Protein AF-A0A7C2NCI5-F1 (afdb_monomer)

Structure (mmCIF, N/CA/C/O backbone):
data_AF-A0A7C2NCI5-F1
#
_entry.id   AF-A0A7C2NCI5-F1
#
loop_
_atom_site.group_PDB
_atom_site.id
_atom_site.type_symbol
_atom_site.label_atom_id
_atom_site.label_alt_id
_atom_site.label_comp_id
_atom_site.label_asym_id
_atom_site.label_entity_id
_atom_site.label_seq_id
_atom_site.pdbx_PDB_ins_code
_atom_site.Cartn_x
_atom_site.Cartn_y
_atom_site.Cartn_z
_atom_site.occupancy
_atom_site.B_iso_or_equiv
_atom_site.auth_seq_id
_atom_site.auth_comp_id
_atom_site.auth_asym_id
_atom_site.auth_atom_id
_atom_site.pdbx_PDB_model_num
ATOM 1 N N . MET A 1 1 ? 16.104 -20.852 -14.165 1.00 53.06 1 MET A N 1
ATOM 2 C CA . MET A 1 1 ? 17.415 -21.374 -14.623 1.00 53.06 1 MET A CA 1
ATOM 3 C C . MET A 1 1 ? 17.374 -21.546 -16.132 1.00 53.06 1 MET A C 1
ATOM 5 O O . MET A 1 1 ? 16.391 -22.079 -16.627 1.00 53.06 1 MET A O 1
ATOM 9 N N . ILE A 1 2 ? 18.386 -21.070 -16.862 1.00 62.72 2 ILE A N 1
ATOM 10 C CA . ILE A 1 2 ? 18.455 -21.232 -18.325 1.00 62.72 2 ILE A CA 1
ATOM 11 C C . ILE A 1 2 ? 18.787 -22.691 -18.659 1.00 62.72 2 ILE A C 1
ATOM 13 O O . ILE A 1 2 ? 19.613 -23.307 -17.990 1.00 62.72 2 ILE A O 1
ATOM 17 N N . ASN A 1 3 ? 18.132 -23.236 -19.687 1.00 74.31 3 ASN A N 1
ATOM 18 C CA . ASN A 1 3 ? 18.293 -24.620 -20.128 1.00 74.31 3 ASN A CA 1
ATOM 19 C C . ASN A 1 3 ? 19.779 -24.943 -20.438 1.00 74.31 3 ASN A C 1
ATOM 21 O O . ASN A 1 3 ? 20.363 -24.291 -21.310 1.00 74.31 3 ASN A O 1
ATOM 25 N N . PRO A 1 4 ? 20.388 -25.964 -19.802 1.00 75.69 4 PRO A N 1
ATOM 26 C CA . PRO A 1 4 ? 21.784 -26.351 -20.035 1.00 75.69 4 PRO A CA 1
ATOM 27 C C . PRO A 1 4 ? 22.112 -26.656 -21.505 1.00 75.69 4 PRO A C 1
ATOM 29 O O . PRO A 1 4 ? 23.207 -26.346 -21.978 1.00 75.69 4 PRO A O 1
ATOM 32 N N . LYS A 1 5 ? 21.147 -27.193 -22.265 1.00 75.88 5 LYS A N 1
ATOM 33 C CA . LYS A 1 5 ? 21.301 -27.469 -23.703 1.00 75.88 5 LYS A CA 1
ATOM 34 C C . LYS A 1 5 ? 21.405 -26.185 -24.530 1.00 75.88 5 LYS A C 1
ATOM 36 O O . LYS A 1 5 ? 22.149 -26.145 -25.506 1.00 75.88 5 LYS A O 1
ATOM 41 N N . LEU A 1 6 ? 20.702 -25.123 -24.126 1.00 71.50 6 LEU A N 1
ATOM 42 C CA . LEU A 1 6 ? 20.780 -23.812 -24.775 1.00 71.50 6 LEU A CA 1
ATOM 43 C C . LEU A 1 6 ? 22.151 -23.165 -24.530 1.00 71.50 6 LEU A C 1
ATOM 45 O O . LEU A 1 6 ? 22.758 -22.641 -25.458 1.00 71.50 6 LEU A O 1
ATOM 49 N N . ILE A 1 7 ? 22.673 -23.275 -23.305 1.00 70.25 7 ILE A N 1
ATOM 50 C CA . ILE A 1 7 ? 24.003 -22.772 -22.929 1.00 70.25 7 ILE A CA 1
ATOM 51 C C . ILE A 1 7 ? 25.102 -23.470 -23.744 1.00 70.25 7 ILE A C 1
ATOM 53 O O . ILE A 1 7 ? 25.948 -22.803 -24.337 1.00 70.25 7 ILE A O 1
ATOM 57 N N . SER A 1 8 ? 25.056 -24.803 -23.833 1.00 74.56 8 SER A N 1
ATOM 58 C CA . SER A 1 8 ? 26.006 -25.596 -24.626 1.00 74.56 8 SER A CA 1
ATOM 59 C C . SER A 1 8 ? 26.007 -25.194 -26.108 1.00 74.56 8 SER A C 1
ATOM 61 O O . SER A 1 8 ? 27.074 -25.039 -26.704 1.00 74.56 8 SER A O 1
ATOM 63 N N . ARG A 1 9 ? 24.823 -24.933 -26.681 1.00 74.12 9 ARG A N 1
ATOM 64 C CA . ARG A 1 9 ? 24.651 -24.521 -28.083 1.00 74.12 9 ARG A CA 1
ATOM 65 C C . ARG A 1 9 ? 25.176 -23.108 -28.375 1.00 74.12 9 ARG A C 1
ATOM 67 O O . ARG A 1 9 ? 25.713 -22.870 -29.451 1.00 74.12 9 ARG A O 1
ATOM 74 N N . ILE A 1 10 ? 25.056 -22.178 -27.424 1.00 69.25 10 ILE A N 1
ATOM 75 C CA . ILE A 1 10 ? 25.610 -20.814 -27.542 1.00 69.25 10 ILE A CA 1
ATOM 76 C C . ILE A 1 10 ? 27.149 -20.845 -27.498 1.00 69.25 10 ILE A C 1
ATOM 78 O O . ILE A 1 10 ? 27.817 -20.132 -28.247 1.00 69.25 10 ILE A O 1
ATOM 82 N N . ILE A 1 11 ? 27.720 -21.689 -26.635 1.00 71.94 11 ILE A N 1
ATOM 83 C CA . ILE A 1 11 ? 29.172 -21.786 -26.425 1.00 71.94 11 ILE A CA 1
ATOM 84 C C . ILE A 1 11 ? 29.868 -22.522 -27.580 1.00 71.94 11 ILE A C 1
ATOM 86 O O . ILE A 1 11 ? 31.001 -22.195 -27.915 1.00 71.94 11 ILE A O 1
ATOM 90 N N . THR A 1 12 ? 29.233 -23.512 -28.208 1.00 77.44 12 THR A N 1
ATOM 91 C CA . THR A 1 12 ? 29.885 -24.352 -29.235 1.00 77.44 12 THR A CA 1
ATOM 92 C C . THR A 1 12 ? 30.262 -23.588 -30.508 1.00 77.44 12 THR A C 1
ATOM 94 O O . THR A 1 12 ? 31.308 -23.879 -31.079 1.00 77.44 12 THR A O 1
ATOM 97 N N . ASN A 1 13 ? 29.496 -22.560 -30.889 1.00 73.00 13 ASN A N 1
ATOM 98 C CA . ASN A 1 13 ? 29.679 -21.806 -32.139 1.00 73.00 13 ASN A CA 1
ATOM 99 C C . ASN A 1 13 ? 30.363 -20.436 -31.965 1.00 73.00 13 ASN A C 1
ATOM 101 O O . ASN A 1 13 ? 30.194 -19.552 -32.802 1.00 73.00 13 ASN A O 1
ATOM 105 N N . THR A 1 14 ? 31.097 -20.217 -30.871 1.00 79.06 14 THR A N 1
ATOM 106 C CA . THR A 1 14 ? 31.736 -18.923 -30.573 1.00 79.06 14 THR A CA 1
ATOM 107 C C . THR A 1 14 ? 33.250 -19.032 -30.386 1.00 79.06 14 THR A C 1
ATOM 109 O O . THR A 1 14 ? 33.774 -20.058 -29.939 1.00 79.06 14 THR A O 1
ATOM 112 N N . ASP A 1 15 ? 33.969 -17.960 -30.741 1.00 86.44 15 ASP A N 1
ATOM 113 C CA . ASP A 1 15 ? 35.422 -17.874 -30.572 1.00 86.44 15 ASP A CA 1
ATOM 114 C C . ASP A 1 15 ? 35.833 -17.879 -29.083 1.00 86.44 15 ASP A C 1
ATOM 116 O O . ASP A 1 15 ? 35.025 -17.661 -28.174 1.00 86.44 15 ASP A O 1
ATOM 120 N N . LEU A 1 16 ? 37.112 -18.149 -28.807 1.00 81.12 16 LEU A N 1
ATOM 121 C CA . LEU A 1 16 ? 37.619 -18.291 -27.437 1.00 81.12 16 LEU A CA 1
ATOM 122 C C . LEU A 1 16 ? 37.414 -17.016 -26.595 1.00 81.12 16 LEU A C 1
ATOM 124 O O . LEU A 1 16 ? 37.092 -17.089 -25.407 1.00 81.12 16 LEU A O 1
ATOM 128 N N . LYS A 1 17 ? 37.538 -15.839 -27.220 1.00 82.62 17 LYS A N 1
ATOM 129 C CA . LYS A 1 17 ? 37.346 -14.532 -26.575 1.00 82.62 17 LYS A CA 1
ATOM 130 C C . LYS A 1 17 ? 35.886 -14.320 -26.166 1.00 82.62 17 LYS A C 1
ATOM 132 O O . LYS A 1 17 ? 35.607 -13.793 -25.087 1.00 82.62 17 LYS A O 1
ATOM 137 N N . THR A 1 18 ? 34.957 -14.772 -26.996 1.00 80.12 18 THR A N 1
ATOM 138 C CA . THR A 1 18 ? 33.516 -14.717 -26.766 1.00 80.12 18 THR A CA 1
ATOM 139 C C . THR A 1 18 ? 33.101 -15.744 -25.723 1.00 80.12 18 THR A C 1
ATOM 141 O O . THR A 1 18 ? 32.361 -15.384 -24.814 1.00 80.12 18 THR A O 1
ATOM 144 N N . LYS A 1 19 ? 33.658 -16.964 -25.735 1.00 81.94 19 LYS A N 1
ATOM 145 C CA . LYS A 1 19 ? 33.458 -17.963 -24.667 1.00 81.94 19 LYS A CA 1
ATOM 146 C C . LYS A 1 19 ? 33.854 -17.422 -23.291 1.00 81.94 19 LYS A C 1
ATOM 148 O O . LYS A 1 19 ? 33.081 -17.541 -22.344 1.00 81.94 19 LYS A O 1
ATOM 153 N N . LEU A 1 20 ? 35.009 -16.759 -23.186 1.00 81.44 20 LEU A N 1
ATOM 154 C CA . LEU A 1 20 ? 35.486 -16.142 -21.939 1.00 81.44 20 LEU A CA 1
ATOM 155 C C . LEU A 1 20 ? 34.579 -14.999 -21.454 1.00 81.44 20 LEU A C 1
ATOM 157 O O . LEU A 1 20 ? 34.343 -14.861 -20.253 1.00 81.44 20 LEU A O 1
ATOM 161 N N . ARG A 1 21 ? 34.046 -14.182 -22.372 1.00 80.56 21 ARG A N 1
ATOM 162 C CA . ARG A 1 21 ? 33.058 -13.141 -22.040 1.00 80.56 21 ARG A CA 1
ATOM 163 C C . ARG A 1 21 ? 31.733 -13.755 -21.593 1.00 80.56 21 ARG A C 1
ATOM 165 O O . ARG A 1 21 ? 31.205 -13.375 -20.552 1.00 80.56 21 ARG A O 1
ATOM 172 N N . LEU A 1 22 ? 31.227 -14.734 -22.337 1.00 79.31 22 LEU A N 1
ATOM 173 C CA . LEU A 1 22 ? 29.976 -15.423 -22.042 1.00 79.31 22 LEU A CA 1
ATOM 174 C C . LEU A 1 22 ? 30.038 -16.182 -20.714 1.00 79.31 22 LEU A C 1
ATOM 176 O O . LEU A 1 22 ? 29.075 -16.122 -19.961 1.00 79.31 22 LEU A O 1
ATOM 180 N N . ALA A 1 23 ? 31.168 -16.792 -20.352 1.00 79.44 23 ALA A N 1
ATOM 181 C CA . ALA A 1 23 ? 31.348 -17.433 -19.046 1.00 79.44 23 ALA A CA 1
ATOM 182 C C . ALA A 1 23 ? 31.134 -16.466 -17.863 1.00 79.44 23 ALA A C 1
ATOM 184 O O . ALA A 1 23 ? 30.660 -16.882 -16.809 1.00 79.44 23 ALA A O 1
ATOM 185 N N . LYS A 1 24 ? 31.413 -15.165 -18.041 1.00 77.31 24 LYS A N 1
ATOM 186 C CA . LYS A 1 24 ? 31.149 -14.126 -17.028 1.00 77.31 24 LYS A CA 1
ATOM 187 C C . LYS A 1 24 ? 29.683 -13.673 -16.996 1.00 77.31 24 LYS A C 1
ATOM 189 O O . LYS A 1 24 ? 29.205 -13.239 -15.949 1.00 77.31 24 LYS A O 1
ATOM 194 N N . VAL A 1 25 ? 28.975 -13.754 -18.125 1.00 75.00 25 VAL A N 1
ATOM 195 C CA . VAL A 1 25 ? 27.613 -13.212 -18.297 1.00 75.00 25 VAL A CA 1
ATOM 196 C C . VAL A 1 25 ? 26.529 -14.282 -18.123 1.00 75.00 25 VAL A C 1
ATOM 198 O O . VAL A 1 25 ? 25.512 -14.011 -17.493 1.00 75.00 25 VAL A O 1
ATOM 201 N N . ILE A 1 26 ? 26.741 -15.512 -18.603 1.00 74.62 26 ILE A N 1
ATOM 202 C CA . ILE A 1 26 ? 25.799 -16.645 -18.509 1.00 74.62 26 ILE A CA 1
ATOM 203 C C . ILE A 1 26 ? 25.322 -16.901 -17.070 1.00 74.62 26 ILE A C 1
ATOM 205 O O . ILE A 1 26 ? 24.118 -17.067 -16.880 1.00 74.62 26 ILE A O 1
ATOM 209 N N . PRO A 1 27 ? 26.181 -16.858 -16.031 1.00 73.62 27 PRO A N 1
ATOM 210 C CA . PRO A 1 27 ? 25.725 -17.031 -14.654 1.00 73.62 27 PRO A CA 1
ATOM 211 C C . PRO A 1 27 ? 24.829 -15.897 -14.144 1.00 73.62 27 PRO A C 1
ATOM 213 O O . PRO A 1 27 ? 24.182 -16.071 -13.113 1.00 73.62 27 PRO A O 1
ATOM 216 N N . ARG A 1 28 ? 24.831 -14.734 -14.808 1.00 65.88 28 ARG A N 1
ATOM 217 C CA . ARG A 1 28 ? 24.042 -13.538 -14.464 1.00 65.88 28 ARG A CA 1
ATOM 218 C C . ARG A 1 28 ? 22.803 -13.376 -15.352 1.00 65.88 28 ARG A C 1
ATOM 220 O O . ARG A 1 28 ? 21.866 -12.681 -14.973 1.00 65.88 28 ARG A O 1
ATOM 227 N N . LEU A 1 29 ? 22.772 -14.035 -16.510 1.00 62.16 29 LEU A N 1
ATOM 228 C CA . LEU A 1 29 ? 21.645 -14.035 -17.439 1.00 62.16 29 LEU A CA 1
ATOM 229 C C . LEU A 1 29 ? 20.374 -14.560 -16.744 1.00 62.16 29 LEU A C 1
ATOM 231 O O . LEU A 1 29 ? 20.347 -15.663 -16.198 1.00 62.16 29 LEU A O 1
ATOM 235 N N . GLY A 1 30 ? 19.322 -13.738 -16.738 1.00 62.88 30 GLY A N 1
ATOM 236 C CA . GLY A 1 30 ? 18.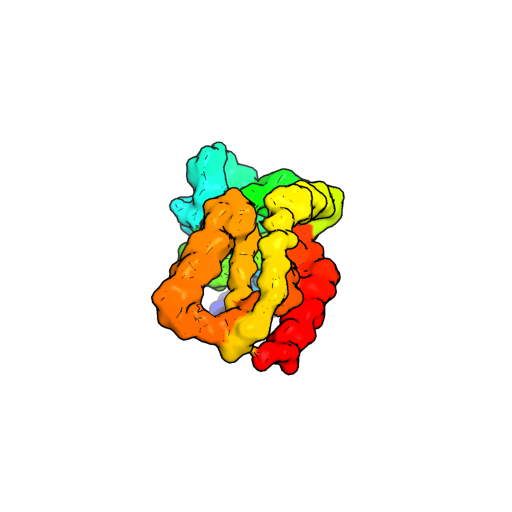050 -14.034 -16.067 1.00 62.88 30 GLY A CA 1
ATOM 237 C C . GLY A 1 30 ? 18.028 -13.795 -14.549 1.00 62.88 30 GLY A C 1
ATOM 238 O O . GLY A 1 30 ? 16.988 -14.020 -13.933 1.00 62.88 30 GLY A O 1
ATOM 239 N N . LYS A 1 31 ? 19.123 -13.314 -13.939 1.00 66.69 31 LYS A N 1
ATOM 240 C CA . LYS A 1 31 ? 19.200 -12.955 -12.506 1.00 66.69 31 LYS A CA 1
ATOM 241 C C . LYS A 1 31 ? 18.910 -11.473 -12.232 1.00 66.69 31 LYS A C 1
ATOM 243 O O . LYS A 1 31 ? 19.505 -10.885 -11.338 1.00 66.69 31 LYS A O 1
ATOM 248 N N . ALA A 1 32 ? 18.026 -10.866 -13.016 1.00 79.12 32 ALA A N 1
ATOM 249 C CA . ALA A 1 32 ? 17.528 -9.530 -12.713 1.00 79.12 32 ALA A CA 1
ATOM 250 C C . ALA A 1 32 ? 16.544 -9.597 -11.530 1.00 79.12 32 ALA A C 1
ATOM 252 O O . ALA A 1 32 ? 15.756 -10.549 -11.434 1.00 79.12 32 ALA A O 1
ATOM 253 N N . ASP A 1 33 ? 16.595 -8.611 -10.637 1.00 88.81 33 ASP A N 1
ATOM 254 C CA . ASP A 1 33 ? 15.573 -8.411 -9.608 1.00 88.81 33 ASP A CA 1
ATOM 255 C C . ASP A 1 33 ? 14.216 -8.053 -10.249 1.00 88.81 33 ASP A C 1
ATOM 257 O O . ASP A 1 33 ? 14.101 -7.845 -11.464 1.00 88.81 33 ASP A O 1
ATOM 261 N N . GLU A 1 34 ? 13.158 -8.053 -9.444 1.00 92.38 34 GLU A N 1
ATOM 262 C CA . GLU A 1 34 ? 11.796 -7.811 -9.925 1.00 92.38 34 GLU A CA 1
ATOM 263 C C . GLU A 1 34 ? 11.584 -6.396 -10.470 1.00 92.38 34 GLU A C 1
ATOM 265 O O . GLU A 1 34 ? 10.856 -6.240 -11.455 1.00 92.38 34 GLU A O 1
ATOM 270 N N . VAL A 1 35 ? 12.264 -5.391 -9.910 1.00 92.25 35 VAL A N 1
ATOM 271 C CA . VAL A 1 35 ? 12.208 -4.000 -10.378 1.00 92.25 35 VAL A CA 1
ATOM 272 C C . VAL A 1 35 ? 12.776 -3.923 -11.791 1.00 92.25 35 VAL A C 1
ATOM 274 O O . VAL A 1 35 ? 12.115 -3.424 -12.703 1.00 92.25 35 VAL A O 1
ATOM 277 N N . THR A 1 36 ? 13.957 -4.505 -12.010 1.00 92.12 36 THR A N 1
ATOM 278 C CA . THR A 1 36 ? 14.623 -4.541 -13.318 1.00 92.12 36 THR A CA 1
ATOM 279 C C . THR A 1 36 ? 13.797 -5.312 -14.353 1.00 92.12 36 THR A C 1
ATOM 281 O O . THR A 1 36 ? 13.647 -4.867 -15.493 1.00 92.12 36 THR A O 1
ATOM 284 N N . LYS A 1 37 ? 13.218 -6.460 -13.971 1.00 93.00 37 LYS A N 1
ATOM 285 C CA . LYS A 1 37 ? 12.317 -7.234 -14.846 1.00 93.00 37 LYS A CA 1
ATOM 286 C C . LYS A 1 37 ? 11.084 -6.423 -15.243 1.00 93.00 37 LYS A C 1
ATOM 288 O O . LYS A 1 37 ? 10.702 -6.439 -16.411 1.00 93.00 37 LYS A O 1
ATOM 293 N N . CYS A 1 38 ? 10.477 -5.710 -14.294 1.00 94.75 38 CYS A N 1
ATOM 294 C CA . CYS A 1 38 ? 9.308 -4.879 -14.557 1.00 94.75 38 CYS A CA 1
ATOM 295 C C . CYS A 1 38 ? 9.656 -3.670 -15.438 1.00 94.75 38 CYS A C 1
ATOM 297 O O . CYS A 1 38 ? 8.971 -3.433 -16.428 1.00 94.75 38 CYS A O 1
ATOM 299 N N . MET A 1 39 ? 10.763 -2.972 -15.161 1.00 93.00 39 MET A N 1
ATOM 300 C CA . MET A 1 39 ? 11.249 -1.814 -15.929 1.00 93.00 39 MET A CA 1
ATOM 301 C C . MET A 1 39 ? 11.441 -2.105 -17.429 1.00 93.00 39 MET A C 1
ATOM 303 O O . MET A 1 39 ? 11.257 -1.216 -18.268 1.00 93.00 39 MET A O 1
ATOM 307 N N . LEU A 1 40 ? 11.853 -3.329 -17.770 1.00 92.56 40 LEU A N 1
ATOM 308 C CA . LEU A 1 40 ? 12.101 -3.766 -19.150 1.00 92.56 40 LEU A CA 1
ATOM 309 C C . LEU A 1 40 ? 10.862 -4.377 -19.827 1.00 92.56 40 LEU A C 1
ATOM 311 O O . LEU A 1 40 ? 10.909 -4.715 -21.008 1.00 92.56 40 LEU A O 1
ATOM 315 N N . CYS A 1 41 ? 9.756 -4.530 -19.098 1.00 94.44 41 CYS A N 1
ATOM 316 C CA . CYS A 1 41 ? 8.513 -5.084 -19.618 1.00 94.44 41 CYS A CA 1
ATOM 317 C C . CYS A 1 41 ? 7.792 -4.067 -20.526 1.00 94.44 41 CYS A C 1
ATOM 319 O O . CYS A 1 41 ? 7.702 -2.887 -20.168 1.00 94.44 41 CYS A O 1
ATOM 321 N N . PRO A 1 42 ? 7.172 -4.499 -21.643 1.00 92.62 42 PRO A N 1
ATOM 322 C CA . PRO A 1 42 ? 6.346 -3.644 -22.500 1.00 92.62 42 PRO A CA 1
ATOM 323 C C . PRO A 1 42 ? 4.968 -3.319 -21.885 1.00 92.62 42 PRO A C 1
ATOM 325 O O . PRO A 1 42 ? 3.991 -3.172 -22.609 1.00 92.62 42 PRO A O 1
ATOM 328 N N . ASN A 1 43 ? 4.866 -3.209 -20.553 1.00 93.75 43 ASN A N 1
ATOM 329 C CA . ASN A 1 43 ? 3.628 -2.876 -19.841 1.00 93.75 43 ASN A CA 1
ATOM 330 C C . ASN A 1 43 ? 2.464 -3.864 -20.089 1.00 93.75 43 ASN A C 1
ATOM 332 O O . ASN A 1 43 ? 1.324 -3.464 -20.299 1.00 93.75 43 ASN A O 1
ATOM 336 N N . MET A 1 44 ? 2.703 -5.176 -20.006 1.00 94.31 44 MET A N 1
ATOM 337 C CA . MET A 1 44 ? 1.647 -6.183 -20.247 1.00 94.31 44 MET A CA 1
ATOM 338 C C . MET A 1 44 ? 0.416 -6.024 -19.331 1.00 94.31 44 MET A C 1
ATOM 340 O O . MET A 1 44 ? -0.709 -6.297 -19.740 1.00 94.31 44 MET A O 1
ATOM 344 N N . CYS A 1 45 ? 0.615 -5.533 -18.105 1.00 96.31 45 CYS A N 1
ATOM 345 C CA . CYS A 1 45 ? -0.443 -5.285 -17.125 1.00 96.31 45 CYS A CA 1
ATOM 346 C C . CYS A 1 45 ? -1.066 -3.876 -17.206 1.00 96.31 45 CYS A C 1
ATOM 348 O O . CYS A 1 45 ? -1.804 -3.484 -16.306 1.00 96.31 45 CYS A O 1
ATOM 350 N N . LEU A 1 46 ? -0.787 -3.091 -18.254 1.00 95.88 46 LEU A N 1
ATOM 351 C CA . LEU A 1 46 ? -1.262 -1.704 -18.366 1.00 95.88 46 LEU A CA 1
ATOM 352 C C . LEU A 1 46 ? -2.782 -1.576 -18.253 1.00 95.88 46 LEU A C 1
ATOM 354 O O . LEU A 1 46 ? -3.283 -0.690 -17.571 1.00 95.88 46 LEU A O 1
ATOM 358 N N . HIS A 1 47 ? -3.491 -2.491 -18.910 1.00 95.62 47 HIS A N 1
ATOM 359 C CA . HIS A 1 47 ? -4.946 -2.501 -19.033 1.00 95.62 47 HIS A CA 1
ATOM 360 C C . HIS A 1 47 ? -5.683 -2.761 -17.710 1.00 95.62 47 HIS A C 1
ATOM 362 O O . HIS A 1 47 ? -6.873 -2.486 -17.627 1.00 95.62 47 HIS A O 1
ATOM 368 N N . VAL 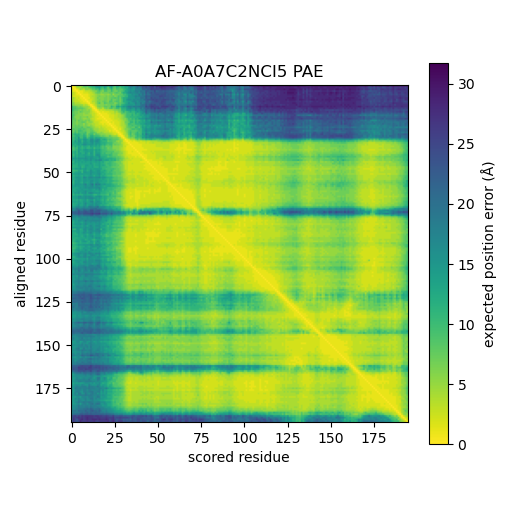A 1 48 ? -4.997 -3.272 -16.681 1.00 97.31 48 VAL A N 1
ATOM 369 C CA . VAL A 1 48 ? -5.575 -3.476 -15.341 1.00 97.31 48 VAL A CA 1
ATOM 370 C C . VAL A 1 48 ? -5.153 -2.401 -14.342 1.00 97.31 48 VAL A C 1
ATOM 372 O O . VAL A 1 48 ? -5.507 -2.488 -13.170 1.00 97.31 48 VAL A O 1
ATOM 375 N N . CYS A 1 49 ? -4.348 -1.415 -14.749 1.00 97.00 49 CYS A N 1
ATOM 376 C CA . CYS A 1 49 ? -3.869 -0.380 -13.841 1.00 97.00 49 CYS A CA 1
ATOM 377 C C . CYS A 1 49 ? -4.884 0.777 -13.762 1.00 97.00 49 CYS A C 1
ATOM 379 O O . CYS A 1 49 ? -4.927 1.587 -14.689 1.00 97.00 49 CYS A O 1
ATOM 381 N N . PRO A 1 50 ? -5.641 0.927 -12.654 1.00 96.81 50 PRO A N 1
ATOM 382 C CA . PRO A 1 50 ? -6.653 1.983 -12.532 1.00 96.81 50 PRO A CA 1
ATOM 383 C C . PRO A 1 50 ? -6.049 3.391 -12.584 1.00 96.81 50 PRO A C 1
ATOM 385 O O . PRO A 1 50 ? -6.639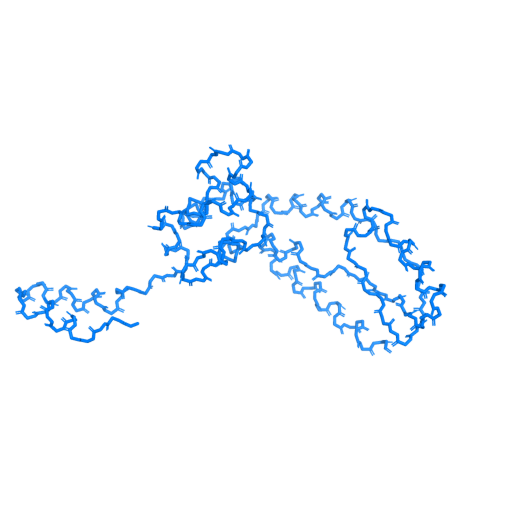 4.297 -13.157 1.00 96.81 50 PRO A O 1
ATOM 388 N N . THR A 1 51 ? -4.841 3.579 -12.044 1.00 95.50 51 THR A N 1
ATOM 389 C CA . THR A 1 51 ? -4.129 4.861 -12.122 1.00 95.50 51 THR A CA 1
ATOM 390 C C . THR A 1 51 ? -3.836 5.258 -13.567 1.00 95.50 51 THR A C 1
ATOM 392 O O . THR A 1 51 ? -4.059 6.397 -13.964 1.00 95.50 51 THR A O 1
ATOM 395 N N . PHE A 1 52 ? -3.323 4.316 -14.367 1.00 95.69 52 PHE A N 1
ATOM 396 C CA . PHE A 1 52 ? -3.048 4.591 -15.772 1.00 95.69 52 PHE A CA 1
ATOM 397 C C . PHE A 1 52 ? -4.340 4.848 -16.542 1.00 95.69 52 PHE A C 1
ATOM 399 O O . PHE A 1 52 ? -4.363 5.723 -17.403 1.00 95.69 52 PHE A O 1
ATOM 406 N N . ASP A 1 53 ? -5.404 4.109 -16.233 1.00 95.88 53 ASP A N 1
ATOM 407 C CA . ASP A 1 53 ? -6.694 4.316 -16.877 1.00 95.88 53 ASP A CA 1
ATOM 408 C C . ASP A 1 53 ? -7.266 5.713 -16.588 1.00 95.88 53 ASP A C 1
ATOM 410 O O . ASP A 1 53 ? -7.704 6.396 -17.510 1.00 95.88 53 ASP A O 1
ATOM 414 N N . ALA A 1 54 ? -7.147 6.188 -15.345 1.00 96.75 54 ALA A N 1
ATOM 415 C CA . ALA A 1 54 ? -7.598 7.520 -14.951 1.00 96.75 54 ALA A CA 1
ATOM 416 C C . ALA A 1 54 ? -6.751 8.654 -15.557 1.00 96.75 54 ALA A C 1
ATOM 418 O O . ALA A 1 54 ? -7.292 9.647 -16.038 1.00 96.75 54 ALA A O 1
ATOM 419 N N . GLU A 1 55 ? -5.421 8.537 -15.539 1.00 95.06 55 GLU A N 1
ATOM 420 C CA . GLU A 1 55 ? -4.536 9.641 -15.941 1.00 95.06 55 GLU A CA 1
ATOM 421 C C . GLU A 1 55 ? -4.124 9.611 -17.413 1.00 95.06 55 GLU A C 1
ATOM 423 O O . GLU A 1 55 ? -3.753 10.642 -17.973 1.00 95.06 55 GLU A O 1
ATOM 428 N N . ARG A 1 56 ? -4.129 8.429 -18.040 1.00 93.75 56 ARG A N 1
ATOM 429 C CA . ARG A 1 56 ? -3.701 8.185 -19.430 1.00 93.75 56 ARG A CA 1
ATOM 430 C C . ARG A 1 56 ? -2.288 8.694 -19.752 1.00 93.75 56 ARG A C 1
ATOM 432 O O . ARG A 1 56 ? -1.957 8.952 -20.908 1.00 93.75 56 ARG A O 1
ATOM 439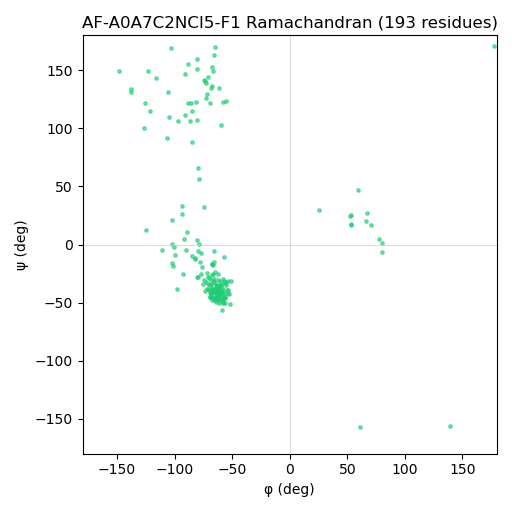 N N . ARG A 1 57 ? -1.423 8.798 -18.738 1.00 92.25 57 ARG A N 1
ATOM 440 C CA . ARG A 1 57 ? -0.011 9.194 -18.856 1.00 92.25 57 ARG A CA 1
ATOM 441 C C . ARG A 1 57 ? 0.893 7.981 -18.686 1.00 92.25 57 ARG A C 1
ATOM 443 O O . ARG A 1 57 ? 0.773 7.233 -17.721 1.00 92.25 57 ARG A O 1
ATOM 450 N N . LEU A 1 58 ? 1.848 7.791 -19.595 1.00 91.31 58 LEU A N 1
ATOM 451 C CA . LEU A 1 58 ? 2.775 6.655 -19.512 1.00 91.31 58 LEU A CA 1
ATOM 452 C C . LEU A 1 58 ? 3.691 6.712 -18.281 1.00 91.31 58 LEU A C 1
ATOM 454 O O . LEU A 1 58 ? 4.123 5.659 -17.823 1.00 91.31 58 LEU A O 1
ATOM 458 N N . THR A 1 59 ? 3.943 7.891 -17.709 1.00 90.62 59 THR A N 1
ATOM 459 C CA . THR A 1 59 ? 4.748 8.059 -16.484 1.00 90.62 59 THR A CA 1
ATOM 460 C C . THR A 1 59 ? 4.182 7.289 -15.292 1.00 90.62 59 THR A C 1
ATOM 462 O O . THR A 1 59 ? 4.944 6.730 -14.510 1.00 90.62 59 THR A O 1
ATOM 465 N N . VAL A 1 60 ? 2.854 7.159 -15.197 1.00 93.25 60 VAL A N 1
ATOM 466 C CA . VAL A 1 60 ? 2.188 6.405 -14.121 1.00 93.25 60 VAL A CA 1
ATOM 467 C C . VAL A 1 60 ? 1.929 4.937 -14.469 1.00 93.25 60 VAL A C 1
ATOM 469 O O . VAL A 1 60 ? 1.311 4.215 -13.677 1.00 93.25 60 VAL A O 1
ATOM 472 N N . SER A 1 61 ? 2.399 4.474 -15.633 1.00 94.81 61 SER A N 1
ATOM 473 C CA . SER A 1 61 ? 2.289 3.069 -16.026 1.00 94.81 61 SER A CA 1
ATOM 474 C C . SER A 1 61 ? 3.158 2.162 -15.139 1.00 94.81 61 SER A C 1
ATOM 476 O O . SER A 1 61 ? 4.179 2.612 -14.611 1.00 94.81 61 SER A O 1
ATOM 478 N N . PRO A 1 62 ? 2.790 0.878 -14.974 1.00 95.62 62 PRO A N 1
ATOM 479 C CA . PRO A 1 62 ? 3.523 -0.058 -14.123 1.00 95.62 62 PRO A CA 1
ATOM 480 C C . PRO A 1 62 ? 5.037 -0.137 -14.392 1.00 95.62 62 PRO A C 1
ATOM 482 O O . PRO A 1 62 ? 5.827 0.030 -13.463 1.00 95.62 62 PRO A O 1
ATOM 485 N N . SER A 1 63 ? 5.463 -0.340 -15.644 1.00 95.06 63 SER A N 1
ATOM 486 C CA . SER A 1 63 ? 6.887 -0.496 -15.971 1.00 95.06 63 SER A CA 1
ATOM 487 C C . SER A 1 63 ? 7.664 0.811 -15.871 1.00 95.06 63 SER A C 1
ATOM 489 O O . SER A 1 63 ? 8.832 0.794 -15.483 1.00 95.06 63 SER A O 1
ATOM 491 N N . VAL A 1 64 ? 7.034 1.953 -16.169 1.00 94.06 64 VAL A N 1
ATOM 492 C CA . VAL A 1 64 ? 7.690 3.262 -16.042 1.00 94.06 64 VAL A CA 1
ATOM 493 C C . VAL A 1 64 ? 7.859 3.635 -14.572 1.00 94.06 64 VAL A C 1
ATOM 495 O O . VAL A 1 64 ? 8.937 4.074 -14.195 1.00 94.06 64 VAL A O 1
ATOM 498 N N . LYS A 1 65 ? 6.888 3.335 -13.704 1.00 93.75 65 LYS A N 1
ATOM 499 C CA . LYS A 1 65 ? 7.066 3.446 -12.246 1.00 93.75 65 LYS A CA 1
ATOM 500 C C . LYS A 1 65 ? 8.241 2.602 -11.743 1.00 93.75 65 LYS A C 1
ATOM 502 O O . LYS A 1 65 ? 9.064 3.096 -10.979 1.00 93.75 65 LYS A O 1
ATOM 507 N N . SER A 1 66 ? 8.373 1.354 -12.202 1.00 93.38 66 SER A N 1
ATOM 508 C CA . SER A 1 66 ? 9.542 0.527 -11.863 1.00 93.38 66 SER A CA 1
ATOM 509 C C . SER A 1 66 ? 10.851 1.060 -12.451 1.00 93.38 66 SER A C 1
ATOM 511 O O . SER A 1 66 ? 11.899 0.882 -11.839 1.00 93.38 66 SER A O 1
ATOM 513 N N . ARG A 1 67 ? 10.813 1.748 -13.599 1.00 92.44 67 ARG A N 1
ATOM 514 C CA . ARG A 1 67 ? 11.974 2.462 -14.149 1.00 92.44 67 ARG A CA 1
ATOM 515 C C . ARG A 1 67 ? 12.411 3.614 -13.249 1.00 92.44 67 ARG A C 1
ATOM 517 O O . ARG A 1 67 ? 13.596 3.716 -12.960 1.00 92.44 67 ARG A O 1
ATOM 524 N N . LEU A 1 68 ? 11.467 4.446 -12.811 1.00 90.94 68 LEU A N 1
ATOM 525 C CA . LEU A 1 68 ? 11.729 5.573 -11.911 1.00 90.94 68 LEU A CA 1
ATOM 526 C C . LEU A 1 68 ? 12.330 5.078 -10.591 1.00 90.94 68 LEU A C 1
ATOM 528 O O . LEU A 1 68 ? 13.379 5.555 -10.170 1.00 90.94 68 LEU A O 1
ATOM 532 N N . ALA A 1 69 ? 11.745 4.018 -10.026 1.00 88.56 69 ALA A N 1
ATOM 533 C CA . ALA A 1 69 ? 12.290 3.329 -8.863 1.00 88.56 69 ALA A CA 1
ATOM 534 C C . ALA A 1 69 ? 13.729 2.833 -9.093 1.00 88.56 69 ALA A C 1
ATOM 536 O O . ALA A 1 69 ? 14.616 3.153 -8.310 1.00 88.56 69 ALA A O 1
ATOM 537 N N . TYR A 1 70 ? 13.995 2.118 -10.193 1.00 88.25 70 TYR A N 1
ATOM 538 C CA . TYR A 1 70 ? 15.344 1.634 -10.519 1.00 88.25 70 TYR A CA 1
ATOM 539 C C . TYR A 1 70 ? 16.381 2.764 -10.626 1.00 88.25 70 TYR A C 1
ATOM 541 O O . TYR A 1 70 ? 17.524 2.591 -10.206 1.00 88.25 70 TYR A O 1
ATOM 549 N N . LEU A 1 71 ? 15.994 3.917 -11.179 1.00 87.44 71 LEU A N 1
ATOM 550 C CA . LEU A 1 71 ? 16.867 5.087 -11.310 1.00 87.44 71 LEU A CA 1
ATOM 551 C C . LEU A 1 71 ? 17.045 5.865 -9.997 1.00 87.44 71 LEU A C 1
ATOM 553 O O . LEU A 1 71 ? 17.875 6.768 -9.940 1.00 87.44 71 LEU A O 1
ATOM 557 N N . GLY A 1 72 ? 16.301 5.516 -8.943 1.00 77.25 72 GLY A N 1
ATOM 558 C CA . GLY A 1 72 ? 16.289 6.262 -7.686 1.00 77.25 72 GLY A CA 1
ATOM 559 C C . GLY A 1 72 ? 15.601 7.623 -7.803 1.00 77.25 72 GLY A C 1
ATOM 560 O O . GLY A 1 72 ? 15.783 8.476 -6.937 1.00 77.25 72 GLY A O 1
ATOM 561 N N . GLU A 1 73 ? 14.817 7.838 -8.859 1.00 74.56 73 GLU A N 1
ATOM 562 C CA . GLU A 1 73 ? 14.025 9.049 -9.026 1.00 74.56 73 GLU A CA 1
ATOM 563 C C . GLU A 1 73 ? 12.751 8.907 -8.193 1.00 74.56 73 GLU A C 1
ATOM 565 O O . GLU A 1 73 ? 11.833 8.155 -8.530 1.00 74.56 73 GLU A O 1
ATOM 570 N N . THR A 1 74 ? 12.688 9.635 -7.079 1.00 64.88 74 THR A N 1
ATOM 571 C CA . THR A 1 74 ? 11.486 9.739 -6.242 1.00 64.88 74 THR A CA 1
ATOM 572 C C . THR A 1 74 ? 10.494 10.722 -6.862 1.00 64.88 74 THR A C 1
ATOM 574 O O . THR A 1 74 ? 10.124 11.725 -6.252 1.00 64.88 74 THR A O 1
ATOM 577 N N . ASP A 1 75 ? 10.121 10.460 -8.111 1.00 70.19 75 ASP A N 1
ATOM 578 C CA . ASP A 1 75 ? 9.112 11.218 -8.841 1.00 70.19 75 ASP A CA 1
ATOM 579 C C . ASP A 1 75 ? 7.7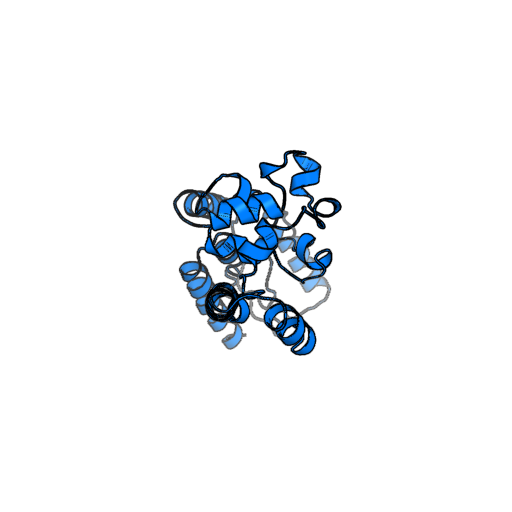27 11.007 -8.206 1.00 70.19 75 ASP A C 1
ATOM 581 O O . ASP A 1 75 ? 7.429 9.936 -7.669 1.00 70.19 75 ASP A O 1
ATOM 585 N N . GLU A 1 76 ? 6.857 12.013 -8.281 1.00 82.19 76 GLU A N 1
ATOM 586 C CA . GLU A 1 76 ? 5.473 11.947 -7.792 1.00 82.19 76 GLU A CA 1
ATOM 587 C C . GLU A 1 76 ? 4.720 10.714 -8.334 1.00 82.19 76 GLU A C 1
ATOM 589 O O . GLU A 1 76 ? 3.920 10.095 -7.625 1.00 82.19 76 GLU A O 1
ATOM 594 N N . ALA A 1 77 ? 5.057 10.260 -9.545 1.00 89.19 77 ALA A N 1
ATOM 595 C CA . ALA A 1 77 ? 4.440 9.112 -10.190 1.00 89.19 77 ALA A CA 1
ATOM 596 C C . ALA A 1 77 ? 4.508 7.818 -9.361 1.00 89.19 77 ALA A C 1
ATOM 598 O O . ALA A 1 77 ? 3.564 7.025 -9.427 1.00 89.19 77 ALA A O 1
ATOM 599 N N . ILE A 1 78 ? 5.556 7.570 -8.557 1.00 91.38 78 ILE A N 1
ATOM 600 C CA . ILE A 1 78 ? 5.625 6.341 -7.734 1.00 91.38 78 ILE A CA 1
ATOM 601 C C . ILE A 1 78 ? 4.562 6.328 -6.623 1.00 91.38 78 ILE A C 1
ATOM 603 O O . ILE A 1 78 ? 4.108 5.252 -6.213 1.00 91.38 78 ILE A O 1
ATOM 607 N N . TYR A 1 79 ? 4.127 7.511 -6.178 1.00 91.88 79 TYR A N 1
ATOM 608 C CA . TYR A 1 79 ? 3.097 7.700 -5.155 1.00 91.88 79 TYR A CA 1
ATOM 609 C C . TYR A 1 79 ? 1.672 7.610 -5.712 1.00 91.88 79 TYR A C 1
ATOM 611 O O . TYR A 1 79 ? 0.732 7.430 -4.947 1.00 91.88 79 TYR A O 1
ATOM 619 N N . HIS A 1 80 ? 1.496 7.619 -7.036 1.00 92.50 80 HIS A N 1
ATOM 620 C CA . HIS A 1 80 ? 0.191 7.406 -7.676 1.00 92.50 80 HIS A CA 1
ATOM 621 C C . HIS A 1 80 ? -0.218 5.920 -7.740 1.00 92.50 80 HIS A C 1
ATOM 623 O O . HIS A 1 80 ? -1.236 5.553 -8.329 1.00 92.50 80 HIS A O 1
ATOM 629 N N . CYS A 1 81 ? 0.602 5.005 -7.220 1.00 94.06 81 CYS A N 1
ATOM 630 C CA . CYS A 1 81 ? 0.219 3.603 -7.076 1.00 94.06 81 CYS A CA 1
ATOM 631 C C . CYS A 1 81 ? -0.891 3.464 -6.015 1.00 94.06 81 CYS A C 1
ATOM 633 O O . CYS A 1 81 ? -0.765 4.049 -4.947 1.00 94.06 81 CYS A O 1
ATOM 635 N N . LEU A 1 82 ? -1.948 2.686 -6.302 1.00 94.44 82 LEU A N 1
ATOM 636 C CA . LEU A 1 82 ? -3.095 2.443 -5.399 1.00 94.44 82 LEU A CA 1
ATOM 637 C C . LEU A 1 82 ? -2.965 1.177 -4.519 1.00 94.44 82 LEU A C 1
ATOM 639 O O . LEU A 1 82 ? -3.972 0.611 -4.112 1.00 94.44 82 LEU A O 1
ATOM 643 N N . PRO A 1 83 ? -1.744 0.726 -4.214 1.00 93.81 83 PRO A N 1
ATOM 644 C CA . PRO A 1 83 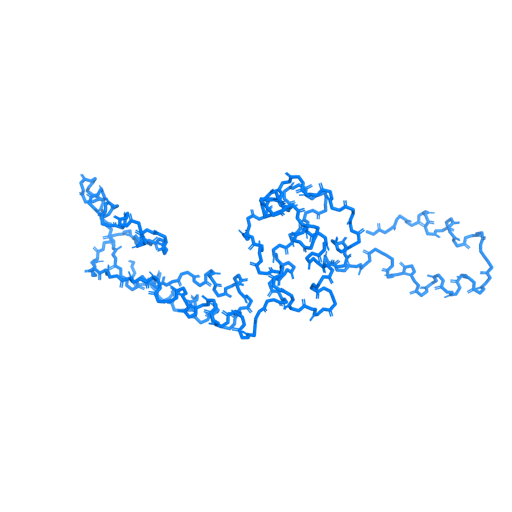? -1.417 -0.624 -3.713 1.00 93.81 83 PRO A CA 1
ATOM 645 C C . PRO A 1 83 ? -2.345 -1.825 -4.026 1.00 93.81 83 PRO A C 1
ATOM 647 O O . PRO A 1 83 ? -2.408 -2.762 -3.241 1.00 93.81 83 PRO A O 1
ATOM 650 N N . CYS A 1 84 ? -3.068 -1.854 -5.152 1.00 95.50 84 CYS A N 1
ATOM 651 C CA . CYS A 1 84 ? -4.148 -2.835 -5.368 1.00 95.50 84 CYS A CA 1
ATOM 652 C C . CYS A 1 84 ? -3.702 -4.202 -5.909 1.00 95.50 84 CYS A C 1
ATOM 654 O O . CYS A 1 84 ? -4.523 -5.106 -6.031 1.00 95.50 84 CYS A O 1
ATOM 656 N N . ASP A 1 85 ? -2.438 -4.332 -6.326 1.00 96.25 85 ASP A N 1
ATOM 657 C CA . ASP A 1 85 ? -1.867 -5.546 -6.927 1.00 96.25 85 ASP A CA 1
ATOM 658 C C . ASP A 1 85 ? -2.616 -6.140 -8.136 1.00 96.25 85 ASP A C 1
ATOM 660 O O . ASP A 1 85 ? -2.289 -7.234 -8.597 1.00 96.25 85 ASP A O 1
ATOM 664 N N . ALA A 1 86 ? -3.507 -5.378 -8.778 1.00 97.44 86 ALA A N 1
ATOM 665 C CA . ALA A 1 86 ? -4.102 -5.765 -10.061 1.00 97.44 86 ALA A CA 1
ATOM 666 C C . ALA A 1 86 ? -3.017 -6.107 -11.102 1.00 97.44 86 ALA A C 1
ATOM 668 O O . ALA A 1 86 ? -3.110 -7.096 -11.829 1.00 97.44 86 ALA A O 1
ATOM 669 N N . CYS A 1 87 ? -1.923 -5.337 -11.099 1.00 96.81 87 CYS A N 1
ATOM 670 C CA . CYS A 1 87 ? -0.764 -5.585 -11.950 1.00 96.81 87 CYS A CA 1
ATOM 671 C C . CYS A 1 87 ? -0.088 -6.941 -11.697 1.00 96.81 87 CYS A C 1
ATOM 673 O O . CYS A 1 87 ? 0.360 -7.561 -12.659 1.00 96.81 87 CYS A O 1
ATOM 675 N N . ARG A 1 88 ? -0.048 -7.409 -10.442 1.00 97.31 88 ARG A N 1
ATOM 676 C CA . ARG A 1 88 ? 0.543 -8.691 -10.049 1.00 97.31 88 ARG A CA 1
ATOM 677 C C . ARG A 1 88 ? -0.270 -9.848 -10.609 1.00 97.31 88 ARG A C 1
ATOM 679 O O . ARG A 1 88 ? 0.301 -10.751 -11.210 1.00 97.31 88 ARG A O 1
ATOM 686 N N . ASN A 1 89 ? -1.593 -9.763 -10.479 1.00 96.69 89 ASN A N 1
ATOM 687 C CA . ASN A 1 89 ? -2.526 -10.776 -10.976 1.00 96.69 89 ASN A CA 1
ATOM 688 C C . ASN A 1 89 ? -2.489 -10.902 -12.505 1.00 96.69 89 ASN A C 1
ATOM 690 O O . ASN A 1 89 ? -2.603 -12.002 -13.035 1.00 96.69 89 ASN A O 1
ATOM 694 N N . ALA A 1 90 ? -2.283 -9.791 -13.217 1.00 96.81 90 ALA A N 1
ATOM 695 C CA . ALA A 1 90 ? -2.113 -9.802 -14.669 1.00 96.81 90 ALA A CA 1
ATOM 696 C C . ALA A 1 90 ? -0.680 -10.150 -15.120 1.00 96.81 90 ALA A C 1
ATOM 698 O O . ALA A 1 90 ? -0.441 -10.371 -16.309 1.00 96.81 90 ALA A O 1
ATOM 699 N N . CYS A 1 91 ? 0.302 -10.156 -14.213 1.00 96.94 91 CYS A N 1
ATOM 700 C CA . CYS A 1 91 ? 1.699 -10.368 -14.568 1.00 96.94 91 CYS A CA 1
ATOM 701 C C . CYS A 1 91 ? 1.994 -11.869 -14.737 1.00 96.94 91 CYS A C 1
ATOM 703 O O . CYS A 1 91 ? 1.902 -12.613 -13.761 1.00 96.94 91 CYS A O 1
ATOM 705 N N . PRO A 1 92 ? 2.493 -12.330 -15.901 1.00 93.94 92 PRO A N 1
ATOM 706 C CA . PRO A 1 92 ? 2.863 -13.738 -16.089 1.00 93.94 92 PRO A CA 1
ATOM 707 C C . PRO A 1 92 ? 4.046 -14.177 -15.210 1.00 93.94 92 PRO A C 1
ATOM 709 O O . PRO A 1 92 ? 4.314 -15.366 -15.074 1.00 93.94 92 PRO A O 1
ATOM 712 N N . MET A 1 93 ? 4.777 -13.218 -14.634 1.00 92.94 93 MET A N 1
ATOM 713 C CA . MET A 1 93 ? 5.887 -13.461 -13.712 1.00 92.94 93 MET A CA 1
ATOM 714 C C . MET A 1 93 ? 5.492 -13.272 -12.241 1.00 92.94 93 MET A C 1
ATOM 716 O O . MET A 1 93 ? 6.346 -13.445 -11.378 1.00 92.94 93 MET A O 1
ATOM 720 N N . GLY A 1 94 ? 4.244 -12.882 -11.951 1.00 94.62 94 GLY A N 1
ATOM 721 C CA . GLY A 1 94 ? 3.764 -12.634 -10.588 1.00 94.62 94 GLY A CA 1
ATOM 722 C C . GLY A 1 94 ? 4.419 -11.445 -9.876 1.00 94.62 94 GLY A C 1
ATOM 723 O O . GLY A 1 94 ? 4.370 -11.388 -8.649 1.00 94.62 94 GLY A O 1
ATOM 724 N N . ILE A 1 95 ? 5.028 -10.517 -10.625 1.00 95.56 95 ILE A N 1
ATOM 725 C CA . ILE A 1 95 ? 5.718 -9.341 -10.075 1.00 95.56 95 ILE A CA 1
ATOM 726 C C . ILE A 1 95 ? 4.688 -8.341 -9.553 1.00 95.56 95 ILE A C 1
ATOM 728 O O . ILE A 1 95 ? 3.824 -7.895 -10.314 1.00 95.56 95 ILE A O 1
ATOM 732 N N . SER A 1 96 ? 4.822 -7.927 -8.293 1.00 96.00 96 SER A N 1
ATOM 733 C CA . SER A 1 96 ? 4.082 -6.777 -7.782 1.00 96.00 96 SER A CA 1
ATOM 734 C C . SER A 1 96 ? 4.856 -5.487 -8.018 1.00 96.00 96 SER A C 1
ATOM 736 O O . SER A 1 96 ? 5.965 -5.282 -7.526 1.00 96.00 96 SER A O 1
ATOM 738 N N . VAL A 1 97 ? 4.224 -4.562 -8.738 1.00 95.69 97 VAL A N 1
ATOM 739 C CA . VAL A 1 97 ? 4.742 -3.196 -8.853 1.00 95.69 97 VAL A CA 1
ATOM 740 C C . VAL A 1 97 ? 4.657 -2.497 -7.500 1.00 95.69 97 VAL A C 1
ATOM 742 O O . VAL A 1 97 ? 5.572 -1.764 -7.156 1.00 95.69 97 VAL A O 1
ATOM 745 N N . ASN A 1 98 ? 3.609 -2.736 -6.708 1.00 95.44 98 ASN A N 1
ATOM 746 C CA . ASN A 1 98 ? 3.482 -2.098 -5.403 1.00 95.44 98 ASN A CA 1
ATOM 747 C C . ASN A 1 98 ? 4.640 -2.475 -4.472 1.00 95.44 98 ASN A C 1
ATOM 749 O O . ASN A 1 98 ? 5.299 -1.592 -3.925 1.00 95.44 98 ASN A O 1
ATOM 753 N N . GLU A 1 99 ? 4.925 -3.773 -4.345 1.00 93.50 99 GLU A N 1
ATOM 754 C CA . GLU A 1 99 ? 6.001 -4.261 -3.482 1.00 93.50 99 GLU A CA 1
ATOM 755 C C . GLU A 1 99 ? 7.360 -3.708 -3.899 1.00 93.50 99 GLU A C 1
ATOM 757 O O . GLU A 1 99 ? 8.119 -3.238 -3.050 1.00 93.50 99 GLU A O 1
ATOM 762 N N . ASN A 1 100 ? 7.615 -3.683 -5.209 1.00 92.19 100 ASN A N 1
ATOM 763 C CA . ASN A 1 100 ? 8.805 -3.069 -5.782 1.00 92.19 100 ASN A CA 1
ATOM 764 C C . ASN A 1 100 ? 8.936 -1.599 -5.385 1.00 92.19 100 ASN A C 1
ATOM 766 O O . ASN A 1 100 ? 10.016 -1.177 -4.991 1.00 92.19 100 ASN A O 1
ATOM 77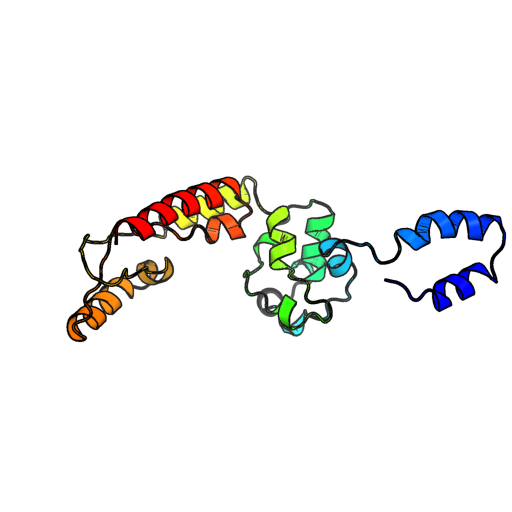0 N N . LEU A 1 101 ? 7.854 -0.820 -5.472 1.00 93.06 101 LEU A N 1
ATOM 771 C CA . LEU A 1 101 ? 7.886 0.617 -5.197 1.00 93.06 101 LEU A CA 1
ATOM 772 C C . LEU A 1 101 ? 8.084 0.949 -3.716 1.00 93.06 101 LEU A C 1
ATOM 774 O O . LEU A 1 101 ? 8.666 1.991 -3.428 1.00 93.06 101 LEU A O 1
ATOM 778 N N . ARG A 1 102 ? 7.649 0.100 -2.774 1.00 91.50 102 ARG A N 1
ATOM 779 C CA . ARG A 1 102 ? 7.758 0.390 -1.330 1.00 91.50 102 ARG A CA 1
ATOM 780 C C . ARG A 1 102 ? 9.182 0.717 -0.885 1.00 91.50 102 ARG A C 1
ATOM 782 O O . ARG A 1 102 ? 9.354 1.630 -0.088 1.00 91.50 102 ARG A O 1
ATOM 789 N N . ALA A 1 103 ? 10.185 0.017 -1.417 1.00 88.12 103 ALA A N 1
ATOM 790 C CA . ALA A 1 103 ? 11.593 0.251 -1.081 1.00 88.12 103 ALA A CA 1
ATOM 791 C C . ALA A 1 103 ? 12.130 1.611 -1.570 1.00 88.12 103 ALA A C 1
ATOM 793 O O . ALA A 1 103 ? 13.176 2.055 -1.105 1.00 88.12 103 ALA A O 1
ATOM 794 N N . PHE A 1 104 ? 11.421 2.258 -2.497 1.00 90.31 104 PHE A N 1
ATOM 795 C CA . PHE A 1 104 ? 11.790 3.546 -3.092 1.00 90.31 104 PHE A CA 1
ATOM 796 C C . PHE A 1 104 ? 10.858 4.687 -2.660 1.00 90.31 104 PHE A C 1
ATOM 798 O O . PHE A 1 104 ? 11.096 5.842 -3.005 1.00 90.31 104 PHE A O 1
ATOM 805 N N . ARG A 1 105 ? 9.799 4.383 -1.901 1.00 91.12 105 ARG A N 1
ATOM 806 C CA . ARG A 1 105 ? 8.991 5.383 -1.195 1.00 91.12 105 ARG A CA 1
ATOM 807 C C . ARG A 1 105 ? 9.698 5.784 0.103 1.00 91.12 105 ARG A C 1
ATOM 809 O O . ARG A 1 105 ? 10.543 5.056 0.617 1.00 91.12 105 ARG A O 1
ATOM 816 N N . GLY A 1 106 ? 9.347 6.947 0.641 1.00 90.12 106 GLY A N 1
ATOM 817 C CA . GLY A 1 106 ? 9.917 7.467 1.880 1.00 90.12 106 GLY A CA 1
ATOM 818 C C . GLY A 1 106 ? 10.186 8.968 1.808 1.00 90.12 106 GLY A C 1
ATOM 819 O O . GLY A 1 106 ? 9.567 9.696 1.030 1.00 90.12 106 GLY A O 1
ATOM 820 N N . GLY A 1 107 ? 11.113 9.440 2.640 1.00 89.00 107 GLY A N 1
ATOM 821 C CA . GLY A 1 107 ? 11.516 10.846 2.662 1.00 89.00 107 GLY A CA 1
ATOM 822 C C . GLY A 1 107 ? 10.377 11.811 3.011 1.00 89.00 107 GLY A C 1
ATOM 823 O O . GLY A 1 107 ? 9.388 11.444 3.645 1.00 89.00 107 GLY A O 1
ATOM 824 N N . GLU A 1 108 ? 10.528 13.068 2.598 1.00 90.12 108 GLU A N 1
ATOM 825 C CA . GLU A 1 108 ? 9.610 14.154 2.960 1.00 90.12 108 GLU A CA 1
ATOM 826 C C . GLU A 1 108 ? 8.181 13.931 2.441 1.00 90.12 108 GLU A C 1
ATOM 828 O O . GLU A 1 108 ? 7.218 14.176 3.167 1.00 90.12 108 GLU A O 1
ATOM 833 N N . THR A 1 109 ? 8.022 13.410 1.220 1.00 89.81 109 THR A N 1
ATOM 834 C CA . THR A 1 109 ? 6.702 13.143 0.624 1.00 89.81 109 THR A CA 1
ATOM 835 C C . THR A 1 109 ? 5.913 12.120 1.437 1.00 89.81 109 THR A C 1
ATOM 837 O O . THR A 1 109 ? 4.752 12.362 1.770 1.00 89.81 109 THR A O 1
ATOM 840 N N . ALA A 1 110 ? 6.545 11.007 1.824 1.00 92.06 110 ALA A N 1
ATOM 841 C CA . ALA A 1 110 ? 5.917 10.007 2.682 1.00 92.06 110 ALA A CA 1
ATOM 842 C C . ALA A 1 110 ? 5.569 10.570 4.069 1.00 92.06 110 ALA A C 1
ATOM 844 O O . ALA A 1 110 ? 4.495 10.282 4.596 1.00 92.06 110 ALA A O 1
ATOM 845 N N . LEU A 1 111 ? 6.446 11.399 4.648 1.00 92.38 111 LEU A N 1
ATOM 846 C CA . LEU A 1 111 ? 6.214 12.030 5.950 1.00 92.38 111 LEU A CA 1
ATOM 847 C C . LEU A 1 111 ? 5.027 13.008 5.921 1.00 92.38 111 LEU A C 1
ATOM 849 O O . LEU A 1 111 ? 4.186 12.977 6.816 1.00 92.38 111 LEU A O 1
ATOM 853 N N . LYS A 1 112 ? 4.895 13.816 4.866 1.00 92.44 112 LYS A N 1
ATOM 854 C CA . LYS A 1 112 ? 3.731 14.698 4.682 1.00 92.44 112 LYS A CA 1
ATOM 855 C C . LYS A 1 112 ? 2.442 13.908 4.460 1.00 92.44 112 LYS A C 1
ATOM 857 O O . LYS A 1 112 ? 1.392 14.269 4.991 1.00 92.44 112 LYS A O 1
ATOM 862 N N . ALA A 1 113 ? 2.510 12.826 3.681 1.00 91.81 113 ALA A N 1
ATOM 863 C CA . ALA A 1 113 ? 1.357 11.971 3.421 1.00 91.81 113 ALA A CA 1
ATOM 864 C C . ALA A 1 113 ? 0.838 11.314 4.709 1.00 91.81 113 ALA A C 1
ATOM 866 O O . ALA A 1 113 ? -0.371 11.315 4.948 1.00 91.81 113 ALA A O 1
ATOM 867 N N . ILE A 1 114 ? 1.737 10.803 5.559 1.00 92.50 114 ILE A N 1
ATOM 868 C CA . ILE A 1 114 ? 1.333 10.170 6.817 1.00 92.50 114 ILE A CA 1
ATOM 869 C C . ILE A 1 114 ? 0.809 11.184 7.837 1.00 92.50 114 ILE A C 1
ATOM 871 O O . ILE A 1 114 ? -0.193 10.907 8.481 1.00 92.50 114 ILE A O 1
ATOM 875 N N . GLU A 1 115 ? 1.395 12.381 7.924 1.00 92.50 115 GLU A N 1
ATOM 876 C CA . GLU A 1 115 ? 0.890 13.455 8.793 1.00 92.50 115 GLU A CA 1
ATOM 877 C C . GLU A 1 115 ? -0.541 13.860 8.403 1.00 92.50 115 GLU A C 1
ATOM 879 O O . GLU A 1 115 ? -1.409 14.052 9.257 1.00 92.50 115 GLU A O 1
ATOM 884 N N . ARG A 1 116 ? -0.821 13.951 7.096 1.00 90.44 116 ARG A N 1
ATOM 885 C CA . ARG A 1 116 ? -2.175 14.218 6.596 1.00 90.44 116 ARG A CA 1
ATOM 886 C C . ARG A 1 116 ? -3.149 13.099 6.967 1.00 90.44 116 ARG A C 1
ATOM 888 O O . ARG A 1 116 ? -4.277 13.401 7.345 1.00 90.44 116 ARG A O 1
ATOM 895 N N . PHE A 1 117 ? -2.723 11.844 6.854 1.00 88.62 117 PHE A N 1
ATOM 896 C CA . PHE A 1 117 ? -3.533 10.681 7.217 1.00 88.62 117 PHE A CA 1
ATOM 897 C C . PHE A 1 117 ? -3.826 10.626 8.725 1.00 88.62 117 PHE A C 1
ATOM 899 O O . PHE A 1 117 ? -4.970 10.446 9.127 1.00 88.62 117 PHE A O 1
ATOM 906 N N . GLU A 1 118 ? -2.823 10.847 9.574 1.00 87.81 118 GLU A N 1
ATOM 907 C CA . GLU A 1 118 ? -3.000 10.877 11.034 1.00 87.81 118 GLU A CA 1
ATOM 908 C C . GLU A 1 118 ? -3.981 11.978 11.470 1.00 87.81 118 GLU A C 1
ATOM 910 O O . GLU A 1 118 ? -4.715 11.805 12.437 1.00 87.81 118 GLU A O 1
ATOM 915 N N . ARG A 1 119 ? -4.053 13.094 10.733 1.00 86.19 119 ARG A N 1
ATOM 916 C CA . ARG A 1 119 ? -5.050 14.149 10.973 1.00 86.19 119 ARG A CA 1
ATOM 917 C C . ARG A 1 119 ? -6.460 13.789 10.507 1.00 86.19 119 ARG A C 1
ATOM 919 O O . ARG A 1 119 ? -7.416 14.321 11.073 1.00 86.19 119 ARG A O 1
ATOM 926 N N . SER A 1 120 ? -6.600 12.970 9.462 1.00 82.69 120 SER A N 1
ATOM 927 C CA . SER A 1 120 ? -7.913 12.595 8.922 1.00 82.69 120 SER A CA 1
ATOM 928 C C . SER A 1 120 ? -8.581 11.486 9.725 1.00 82.69 120 SER A C 1
ATOM 930 O O . SER A 1 120 ? -9.806 11.436 9.779 1.00 82.69 120 SER A O 1
ATOM 932 N N . VAL A 1 121 ? -7.796 10.631 10.380 1.00 80.25 121 VAL A N 1
ATOM 933 C CA . VAL A 1 121 ? -8.310 9.507 11.163 1.00 80.25 121 VAL A CA 1
ATOM 934 C C . VAL A 1 121 ? -8.380 9.885 12.640 1.00 80.25 121 VAL A C 1
ATOM 936 O O . VAL A 1 121 ? -7.366 9.943 13.331 1.00 80.25 121 VAL A O 1
ATOM 939 N N . LYS A 1 122 ? -9.597 10.105 13.142 1.00 75.75 122 LYS A N 1
ATOM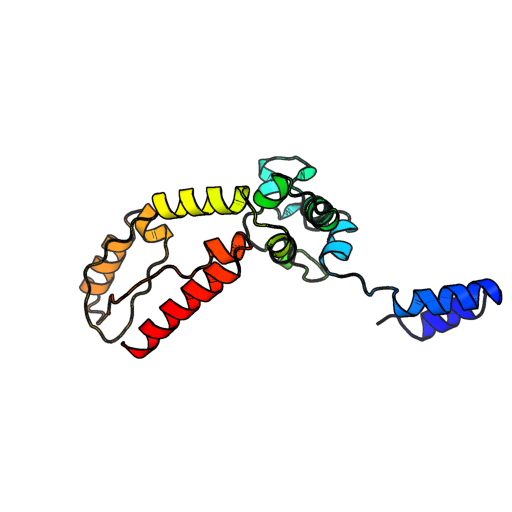 940 C CA . LYS A 1 122 ? -9.864 10.272 14.575 1.00 75.75 122 LYS A CA 1
ATOM 941 C C . LYS A 1 122 ? -10.507 9.001 15.109 1.00 75.75 122 LYS A C 1
ATOM 943 O O . LYS A 1 122 ? -11.650 8.707 14.785 1.00 75.75 122 LYS A O 1
ATOM 948 N N . ILE A 1 123 ? -9.762 8.252 15.914 1.00 76.69 123 ILE A N 1
ATOM 949 C CA . ILE A 1 123 ? -10.269 7.053 16.580 1.00 76.69 123 ILE A CA 1
ATOM 950 C C . ILE A 1 123 ? -10.825 7.490 17.933 1.00 76.69 123 ILE A C 1
ATOM 952 O O . ILE A 1 123 ? -10.070 7.919 18.804 1.00 76.69 123 ILE A O 1
ATOM 956 N N . GLN A 1 124 ? -12.143 7.419 18.088 1.00 76.38 124 GLN A N 1
ATOM 957 C CA . GLN A 1 124 ? -12.827 7.600 19.364 1.00 76.38 124 GLN A CA 1
ATOM 958 C C . GLN A 1 124 ? -13.606 6.321 19.639 1.00 76.38 124 GLN A C 1
ATOM 960 O O . GLN A 1 124 ? -14.473 5.947 18.857 1.00 76.38 124 GLN A O 1
ATOM 965 N N . ILE A 1 125 ? -13.221 5.609 20.694 1.00 82.12 125 ILE A N 1
ATOM 966 C CA . ILE A 1 125 ? -13.786 4.311 21.052 1.00 82.12 125 ILE A CA 1
ATOM 967 C C . ILE A 1 125 ? -13.989 4.302 22.562 1.00 82.12 125 ILE A C 1
ATOM 969 O O . ILE A 1 125 ? -13.089 4.687 23.308 1.00 82.12 125 ILE A O 1
ATOM 973 N N . GLU A 1 126 ? -15.159 3.848 22.997 1.00 84.12 126 GLU A N 1
ATOM 974 C CA . GLU A 1 126 ? -15.413 3.527 24.398 1.00 84.12 126 GLU A CA 1
ATOM 975 C C . GLU A 1 126 ? -14.954 2.094 24.672 1.00 84.12 126 GLU A C 1
ATOM 977 O O . GLU A 1 126 ? -15.381 1.150 24.000 1.00 84.12 126 GLU A O 1
ATOM 982 N N . GLU A 1 127 ? -14.038 1.936 25.628 1.00 87.44 127 GLU A N 1
ATOM 983 C CA . GLU A 1 127 ? -13.487 0.624 25.946 1.00 87.44 127 GLU A CA 1
ATOM 984 C C . GLU A 1 127 ? -14.538 -0.294 26.571 1.00 87.44 127 GLU A C 1
ATOM 986 O O . GLU A 1 127 ? -15.297 0.097 27.460 1.00 87.44 127 GLU A O 1
ATOM 991 N N . ARG A 1 128 ? -14.554 -1.551 26.126 1.00 88.75 128 ARG A N 1
ATOM 992 C CA . ARG A 1 128 ? -15.420 -2.604 26.665 1.00 88.75 128 ARG A CA 1
ATOM 993 C C . ARG A 1 128 ? -14.748 -3.962 26.576 1.00 88.75 128 ARG A C 1
ATOM 995 O O . ARG A 1 128 ? -14.006 -4.248 25.637 1.00 88.75 128 ARG A O 1
ATOM 1002 N N . ASN A 1 129 ? -15.092 -4.820 27.526 1.00 89.44 129 ASN A N 1
ATOM 1003 C CA . ASN A 1 129 ? -14.679 -6.216 27.535 1.00 89.44 129 ASN A CA 1
ATOM 1004 C C . ASN A 1 129 ? -15.678 -7.081 26.765 1.00 89.44 129 ASN A C 1
ATOM 1006 O O . ASN A 1 129 ? -16.859 -6.748 26.671 1.00 89.44 129 ASN A O 1
ATOM 1010 N N . GLY A 1 130 ? -15.197 -8.213 26.266 1.00 89.75 130 GLY A N 1
ATOM 1011 C CA . GLY A 1 130 ? -16.020 -9.239 25.645 1.00 89.75 130 GLY A CA 1
ATOM 1012 C C . GLY A 1 130 ? -15.174 -10.383 25.107 1.00 89.75 130 GLY A C 1
ATOM 1013 O O . GLY A 1 130 ? -13.948 -10.307 25.080 1.00 89.75 130 GLY A O 1
ATOM 1014 N N . ARG A 1 131 ? -15.828 -11.461 24.680 1.00 90.88 131 ARG A N 1
ATOM 1015 C CA . ARG A 1 131 ? -15.156 -12.684 24.218 1.00 90.88 131 ARG A CA 1
ATOM 1016 C C . ARG A 1 131 ? -14.467 -12.552 22.856 1.00 90.88 131 ARG A C 1
ATOM 1018 O O . ARG A 1 131 ? -13.579 -13.345 22.548 1.00 90.88 131 ARG A O 1
ATOM 1025 N N . VAL A 1 132 ? -14.903 -11.620 22.011 1.00 90.50 132 VAL A N 1
ATOM 1026 C CA . VAL A 1 132 ? -14.370 -11.439 20.650 1.00 90.50 132 VAL A CA 1
ATOM 1027 C C . VAL A 1 132 ? -13.905 -10.002 20.446 1.00 90.50 132 VAL A C 1
ATOM 1029 O O . VAL A 1 132 ? -14.704 -9.083 20.538 1.00 90.50 132 VAL A O 1
ATOM 1032 N N . LEU A 1 133 ? -12.636 -9.776 20.110 1.00 89.88 133 LEU A N 1
ATOM 1033 C CA . LEU A 1 133 ? -12.156 -8.428 19.790 1.00 89.88 133 LEU A CA 1
ATOM 1034 C C . LEU A 1 133 ? -12.741 -7.935 18.457 1.00 89.88 133 LEU A C 1
ATOM 1036 O O . LEU A 1 133 ? -12.498 -8.534 17.406 1.00 89.88 133 LEU A O 1
ATOM 1040 N N . TYR A 1 134 ? -13.446 -6.804 18.482 1.00 90.88 134 TYR A N 1
ATOM 1041 C CA . TYR A 1 134 ? -13.784 -6.069 17.268 1.00 90.88 134 TYR A CA 1
ATOM 1042 C C . TYR A 1 134 ? -12.624 -5.136 16.893 1.00 90.88 134 TYR A C 1
ATOM 1044 O O . TYR A 1 134 ? -12.303 -4.194 17.612 1.00 90.88 134 TYR A O 1
ATOM 1052 N N . PHE A 1 135 ? -11.989 -5.407 15.749 1.00 89.94 135 PHE A N 1
ATOM 1053 C CA . PHE A 1 135 ? -10.888 -4.607 15.209 1.00 89.94 135 PHE A CA 1
ATOM 1054 C C . PHE A 1 135 ? -11.356 -3.773 13.998 1.00 89.94 135 PHE A C 1
ATOM 1056 O O . PHE A 1 135 ? -11.344 -4.275 12.868 1.00 89.94 135 PHE A O 1
ATOM 1063 N N . PRO A 1 136 ? -11.810 -2.522 14.200 1.00 88.81 136 PRO A N 1
ATOM 1064 C CA . PRO A 1 136 ? -12.285 -1.663 13.119 1.00 88.81 136 PRO A CA 1
ATOM 1065 C C . PRO A 1 136 ? -11.143 -1.181 12.211 1.00 88.81 136 PRO A C 1
ATOM 1067 O O . PRO A 1 136 ? -10.035 -0.875 12.651 1.00 88.81 136 PRO A O 1
ATOM 1070 N N . GLY A 1 137 ? -11.425 -1.072 10.912 1.00 87.62 137 GLY A N 1
ATOM 1071 C CA . GLY A 1 137 ? -10.494 -0.489 9.946 1.00 87.62 137 GLY A CA 1
ATOM 1072 C C . GLY A 1 137 ? -10.532 1.041 9.969 1.00 87.62 137 GLY A C 1
ATOM 1073 O O . GLY A 1 137 ? -11.580 1.631 10.184 1.00 87.62 137 GLY A O 1
ATOM 1074 N N . CYS A 1 138 ? -9.426 1.719 9.645 1.00 85.62 138 CYS A N 1
ATOM 1075 C CA . CYS A 1 138 ? -9.371 3.193 9.652 1.00 85.62 138 CYS A CA 1
ATOM 1076 C C . CYS A 1 138 ? -10.479 3.874 8.818 1.00 85.62 138 CYS A C 1
ATOM 1078 O O . CYS A 1 138 ? -10.960 4.941 9.185 1.00 85.62 138 CYS A O 1
ATOM 1080 N N . ARG A 1 139 ? -10.928 3.234 7.730 1.00 84.38 139 ARG A N 1
ATOM 1081 C CA . ARG A 1 139 ? -12.001 3.734 6.855 1.00 84.38 139 ARG A CA 1
ATOM 1082 C C . ARG A 1 139 ? -13.378 3.776 7.517 1.00 84.38 139 ARG A C 1
ATOM 1084 O O . ARG A 1 139 ? -14.210 4.570 7.088 1.00 84.38 139 ARG A O 1
ATOM 1091 N N . THR A 1 140 ? -13.639 2.952 8.534 1.00 87.38 140 THR A N 1
ATOM 1092 C CA . THR A 1 140 ? -14.951 2.947 9.203 1.00 87.38 140 THR A CA 1
ATOM 1093 C C . THR A 1 140 ? -15.162 4.206 10.035 1.00 87.38 140 THR A C 1
ATOM 1095 O O . THR A 1 140 ? -16.295 4.647 10.175 1.00 87.38 140 THR A O 1
ATOM 1098 N N . PHE A 1 141 ? -14.079 4.810 10.532 1.00 83.44 141 PHE A N 1
ATOM 1099 C CA . PHE A 1 141 ? -14.113 6.079 11.265 1.00 83.44 141 PHE A CA 1
ATOM 1100 C C . PHE A 1 141 ? -14.289 7.294 10.348 1.00 83.44 141 PHE A C 1
ATOM 1102 O O . PHE A 1 141 ? -14.800 8.316 10.776 1.00 83.44 141 PHE A O 1
ATOM 1109 N N . GLU A 1 142 ? -13.882 7.194 9.080 1.00 77.38 142 GLU A N 1
ATOM 1110 C CA . GLU A 1 142 ? -14.066 8.273 8.095 1.00 77.38 142 GLU A CA 1
ATOM 1111 C C . GLU A 1 142 ? -15.499 8.341 7.541 1.00 77.38 142 GLU A C 1
ATOM 1113 O O . GLU A 1 142 ? -15.855 9.314 6.880 1.00 77.38 142 GLU A O 1
ATOM 1118 N N . SER A 1 143 ? -16.292 7.287 7.740 1.00 80.75 143 SER A N 1
ATOM 1119 C CA . SER A 1 143 ? -17.592 7.081 7.089 1.00 80.75 143 SER A CA 1
ATOM 1120 C C . SER A 1 143 ? -18.746 6.864 8.071 1.00 80.75 143 SER A C 1
ATOM 1122 O O . SER A 1 143 ? -19.807 6.412 7.650 1.00 80.75 143 SER A O 1
ATOM 1124 N N . ASP A 1 144 ? -18.528 7.126 9.366 1.00 80.00 144 ASP A N 1
ATOM 1125 C CA . ASP A 1 144 ? -19.479 6.877 10.466 1.00 80.00 144 ASP A CA 1
ATOM 1126 C C . ASP A 1 144 ? -20.014 5.424 10.520 1.00 80.00 144 ASP A C 1
ATOM 1128 O O . ASP A 1 144 ? -21.008 5.099 11.174 1.00 80.00 144 ASP A O 1
ATOM 1132 N N . LEU A 1 145 ? -19.322 4.495 9.848 1.00 89.62 145 LEU A N 1
ATOM 1133 C CA . LEU A 1 145 ? -19.667 3.073 9.821 1.00 89.62 145 LEU A CA 1
ATOM 1134 C C . LEU A 1 145 ? -19.281 2.364 11.117 1.00 89.62 145 LEU A C 1
ATOM 1136 O O . LEU A 1 145 ? -19.789 1.274 11.385 1.00 89.62 145 LEU A O 1
ATOM 1140 N N . PHE A 1 146 ? -18.373 2.947 11.903 1.00 91.06 146 PHE A N 1
ATOM 1141 C CA . PHE A 1 146 ? -17.959 2.379 13.181 1.00 91.06 146 PHE A CA 1
ATOM 1142 C C . PHE A 1 146 ? -19.157 2.214 14.127 1.00 91.06 146 PHE A C 1
ATOM 1144 O O . PHE A 1 146 ? -19.459 1.080 14.502 1.00 91.06 146 PHE A O 1
ATOM 1151 N N . ASP A 1 147 ? -19.885 3.298 14.407 1.00 90.25 147 ASP A N 1
ATOM 1152 C CA . ASP A 1 147 ? -21.035 3.297 15.324 1.00 90.25 147 ASP A CA 1
ATOM 1153 C C . ASP A 1 147 ? -22.158 2.386 14.822 1.00 90.25 147 ASP A C 1
ATOM 1155 O O . ASP A 1 147 ? -22.706 1.582 15.573 1.00 90.25 147 ASP A O 1
ATOM 1159 N N . THR A 1 148 ? -22.427 2.425 13.512 1.00 93.50 148 THR A N 1
ATOM 1160 C CA . THR A 1 148 ? -23.405 1.530 12.872 1.00 93.50 148 THR A CA 1
ATOM 1161 C C . THR A 1 148 ? -23.029 0.059 13.079 1.00 93.50 148 THR A C 1
ATOM 1163 O O . THR A 1 148 ? -23.886 -0.783 13.343 1.00 93.50 148 THR A O 1
ATOM 1166 N N . THR A 1 149 ? -21.740 -0.277 12.973 1.00 93.62 149 THR A N 1
ATOM 1167 C CA . THR A 1 149 ? -21.270 -1.654 13.178 1.00 93.62 149 THR A CA 1
ATOM 1168 C C . THR A 1 149 ? -21.415 -2.072 14.639 1.00 93.62 149 THR A C 1
ATOM 1170 O O . THR A 1 149 ? -21.861 -3.187 14.900 1.00 93.62 149 THR A O 1
ATOM 1173 N N . VAL A 1 150 ? -21.092 -1.185 15.586 1.00 93.31 150 VAL A N 1
ATOM 1174 C CA . VAL A 1 150 ? -21.283 -1.418 17.028 1.00 93.31 150 VAL A CA 1
ATOM 1175 C C . VAL A 1 150 ? -22.755 -1.701 17.335 1.00 93.31 150 VAL A C 1
ATOM 1177 O O . VAL A 1 150 ? -23.057 -2.739 17.921 1.00 93.31 150 VAL A O 1
ATOM 1180 N N . GLU A 1 151 ? -23.676 -0.863 16.852 1.00 94.81 151 GLU A N 1
ATOM 1181 C CA . GLU A 1 151 ? -25.121 -1.036 17.056 1.00 94.81 151 GLU A CA 1
ATOM 1182 C C . GLU A 1 151 ? -25.627 -2.383 16.509 1.00 94.81 151 GLU A C 1
ATOM 1184 O O . GLU A 1 151 ? -26.428 -3.077 17.143 1.00 94.81 151 GLU A O 1
ATOM 1189 N N . VAL A 1 152 ? -25.149 -2.787 15.327 1.00 96.19 152 VAL A N 1
ATOM 1190 C CA . VAL A 1 152 ? -25.500 -4.082 14.726 1.00 96.19 152 VAL A CA 1
ATOM 1191 C C . VAL A 1 152 ? -24.990 -5.242 15.580 1.00 96.19 152 VAL A C 1
ATOM 1193 O O . VAL A 1 152 ? -25.741 -6.188 15.823 1.00 96.19 152 VAL A O 1
ATOM 1196 N N . LEU A 1 153 ? -23.745 -5.184 16.059 1.00 95.88 153 LEU A N 1
ATOM 1197 C CA . LEU A 1 153 ? -23.172 -6.230 16.909 1.00 95.88 153 LEU A CA 1
ATOM 1198 C C . LEU A 1 153 ? -23.938 -6.372 18.233 1.00 95.88 153 LEU A C 1
ATOM 1200 O O . LEU A 1 153 ? -24.191 -7.494 18.675 1.00 95.88 153 LEU A O 1
ATOM 1204 N N . GLU A 1 154 ? -24.368 -5.258 18.827 1.00 94.94 154 GLU A N 1
ATOM 1205 C CA . GLU A 1 154 ? -25.184 -5.252 20.046 1.00 94.94 154 GLU A CA 1
ATOM 1206 C C . GLU A 1 154 ? -26.568 -5.859 19.823 1.00 94.94 154 GLU A C 1
ATOM 1208 O O . GLU A 1 154 ? -26.993 -6.728 20.585 1.00 94.94 154 GLU A O 1
ATOM 1213 N N . LYS A 1 155 ? -27.256 -5.471 18.742 1.00 97.44 155 LYS A N 1
ATOM 1214 C CA . LYS A 1 155 ? -28.569 -6.035 18.380 1.00 97.44 155 LYS A CA 1
ATOM 1215 C C . LYS A 1 155 ? -28.512 -7.533 18.090 1.00 97.44 155 LYS A C 1
ATOM 1217 O O . LYS A 1 155 ? -29.490 -8.237 18.327 1.00 97.44 155 LYS A O 1
ATOM 1222 N N . LEU A 1 156 ? -27.380 -8.020 17.586 1.00 97.56 156 LEU A N 1
ATOM 1223 C CA . LEU A 1 156 ? -27.134 -9.444 17.362 1.00 97.56 156 LEU A CA 1
ATOM 1224 C C . LEU A 1 156 ? -26.742 -10.200 18.642 1.00 97.56 156 LEU A C 1
ATOM 1226 O O . LEU A 1 156 ? -26.623 -11.424 18.601 1.00 97.56 156 LEU A O 1
ATOM 1230 N N . GLY A 1 157 ? -26.546 -9.505 19.767 1.00 95.69 157 GLY A N 1
ATOM 1231 C CA . GLY A 1 157 ? -26.130 -10.110 21.031 1.00 95.69 157 GLY A CA 1
ATOM 1232 C C . GLY A 1 157 ? -24.708 -10.672 20.990 1.00 95.69 157 GLY A C 1
ATOM 1233 O O . GLY A 1 157 ? -24.411 -11.636 21.696 1.00 95.69 157 GLY A O 1
ATOM 1234 N N . VAL A 1 158 ? -23.835 -10.117 20.142 1.00 96.56 158 VAL A N 1
ATOM 1235 C CA . VAL A 1 158 ? -22.428 -10.524 20.082 1.00 96.56 158 VAL A CA 1
ATOM 1236 C C . VAL A 1 158 ? -21.712 -10.008 21.329 1.00 96.56 158 VAL A C 1
ATOM 1238 O O . VAL A 1 158 ? -21.778 -8.827 21.658 1.00 96.56 158 VAL A O 1
ATOM 1241 N N . ASP A 1 159 ? -20.994 -10.894 22.012 1.00 94.69 159 ASP A N 1
ATOM 1242 C CA . ASP A 1 159 ? -20.128 -10.541 23.135 1.00 94.69 159 ASP A CA 1
ATOM 1243 C C . ASP A 1 159 ? -18.751 -10.103 22.613 1.00 94.69 159 ASP A C 1
ATOM 1245 O O . ASP A 1 159 ? -17.855 -10.932 22.416 1.00 94.69 159 ASP A O 1
ATOM 1249 N N . PHE A 1 160 ? -18.610 -8.808 22.307 1.00 93.88 160 PHE A N 1
ATOM 1250 C CA . PHE A 1 160 ? -17.390 -8.251 21.722 1.00 93.88 160 PHE A CA 1
ATOM 1251 C C . PHE A 1 160 ? -16.686 -7.223 22.613 1.00 93.88 160 PHE A C 1
ATOM 1253 O O . PHE A 1 160 ? -17.315 -6.398 23.281 1.00 93.88 160 PHE A O 1
ATOM 1260 N N . ALA A 1 161 ? -15.356 -7.273 22.564 1.00 91.50 161 ALA A N 1
ATOM 1261 C CA . ALA A 1 161 ? -14.454 -6.318 23.177 1.00 91.50 161 ALA A CA 1
ATOM 1262 C C . ALA A 1 161 ? -14.102 -5.188 22.201 1.00 91.50 161 ALA A C 1
ATOM 1264 O O . ALA A 1 161 ? -13.934 -5.407 20.998 1.00 91.50 161 ALA A O 1
ATOM 1265 N N . LEU A 1 162 ? -13.911 -3.997 22.757 1.00 89.19 162 LEU A N 1
ATOM 1266 C CA . LEU A 1 162 ? -13.203 -2.881 22.144 1.00 89.19 162 LEU A CA 1
ATOM 1267 C C . LEU A 1 162 ? -12.141 -2.463 23.154 1.00 89.19 162 LEU A C 1
ATOM 1269 O O . LEU A 1 162 ? -12.456 -1.811 24.141 1.00 89.19 162 LEU A O 1
ATOM 1273 N N . ALA A 1 163 ? -10.900 -2.877 22.944 1.00 79.88 163 ALA A N 1
ATOM 1274 C CA . ALA A 1 163 ? -9.801 -2.548 23.842 1.00 79.88 163 ALA A CA 1
ATOM 1275 C C . ALA A 1 163 ? -8.577 -2.183 23.011 1.00 79.88 163 ALA A C 1
ATOM 1277 O O . ALA A 1 163 ? -8.228 -2.911 22.078 1.00 79.88 163 ALA A O 1
ATOM 1278 N N . ASN A 1 164 ? -7.941 -1.056 23.343 1.00 70.19 164 ASN A N 1
ATOM 1279 C CA . ASN A 1 164 ? -6.642 -0.656 22.802 1.00 70.19 164 ASN A CA 1
ATOM 1280 C C . ASN A 1 164 ? -6.516 -0.657 21.263 1.00 70.19 164 ASN A C 1
ATOM 1282 O O . ASN A 1 164 ? -5.408 -0.775 20.749 1.00 70.19 164 ASN A O 1
ATOM 1286 N N . VAL A 1 165 ? -7.609 -0.519 20.503 1.00 72.62 165 VAL A N 1
ATOM 1287 C CA . VAL A 1 165 ? -7.580 -0.592 19.031 1.00 72.62 165 VAL A CA 1
ATOM 1288 C C . VAL A 1 165 ? -6.666 0.501 18.452 1.00 72.62 165 VAL A C 1
ATOM 1290 O O . VAL A 1 165 ? -7.047 1.666 18.352 1.00 72.62 165 VAL A O 1
ATOM 1293 N N . ASP A 1 166 ? -5.460 0.112 18.032 1.00 77.25 166 ASP A N 1
ATOM 1294 C CA . ASP A 1 166 ? -4.501 0.975 17.329 1.00 77.25 166 ASP A CA 1
ATOM 1295 C C . ASP A 1 166 ? -4.499 0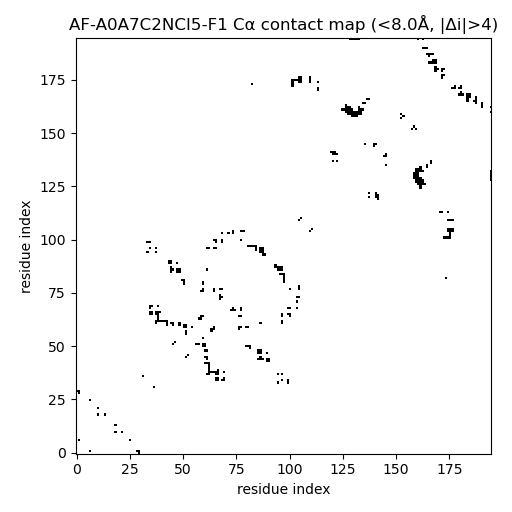.658 15.817 1.00 77.25 166 ASP A C 1
ATOM 1297 O O . ASP A 1 166 ? -5.061 -0.323 15.327 1.00 77.25 166 ASP A O 1
ATOM 1301 N N . CYS A 1 167 ? -3.855 1.514 15.035 1.00 84.50 167 CYS A N 1
ATOM 1302 C CA . CYS A 1 167 ? -3.697 1.369 13.597 1.00 84.50 167 CYS A CA 1
ATOM 1303 C C . CYS A 1 167 ? -2.915 0.096 13.227 1.00 84.50 167 CYS A C 1
ATOM 1305 O O . CYS A 1 167 ? -1.813 -0.129 13.728 1.00 84.50 167 CYS A O 1
ATOM 1307 N N . CYS A 1 168 ? -3.410 -0.651 12.227 1.00 88.31 168 CYS A N 1
ATOM 1308 C CA . CYS A 1 168 ? -2.753 -1.822 11.614 1.00 88.31 168 CYS A CA 1
ATOM 1309 C C . CYS A 1 168 ? -1.355 -1.553 11.030 1.00 88.31 168 CYS A C 1
ATOM 1311 O O . CYS A 1 168 ? -0.655 -2.476 10.623 1.00 88.31 168 CYS A O 1
ATOM 1313 N N . GLY A 1 169 ? -0.949 -0.287 10.931 1.00 91.62 169 GLY A N 1
ATOM 1314 C CA . GLY A 1 169 ? 0.346 0.120 10.404 1.00 91.62 169 GLY A CA 1
ATOM 1315 C C . GLY A 1 169 ? 0.430 0.131 8.872 1.00 91.62 169 GLY A C 1
ATOM 1316 O O . GLY A 1 169 ? 1.423 0.613 8.327 1.00 91.62 169 GLY A O 1
ATOM 1317 N N . MET A 1 170 ? -0.601 -0.341 8.162 1.00 92.38 170 MET A N 1
ATOM 1318 C CA . MET A 1 170 ? -0.591 -0.481 6.700 1.00 92.38 170 MET A CA 1
ATOM 1319 C C . MET A 1 170 ? -0.220 0.810 5.943 1.00 92.38 170 MET A C 1
ATOM 1321 O O . MET A 1 170 ? 0.594 0.728 5.024 1.00 92.38 170 MET A O 1
ATOM 1325 N N . PRO A 1 171 ? -0.707 2.011 6.324 1.00 92.56 171 PRO A N 1
ATOM 1326 C CA . PRO A 1 171 ? -0.296 3.253 5.665 1.00 92.56 171 PRO A CA 1
ATOM 1327 C C . PRO A 1 171 ? 1.215 3.509 5.749 1.00 92.56 171 PRO A C 1
ATOM 1329 O O . PRO A 1 171 ? 1.827 3.914 4.764 1.00 92.56 171 PRO A O 1
ATOM 1332 N N . TYR A 1 172 ? 1.844 3.212 6.891 1.00 94.56 172 TYR A N 1
ATOM 1333 C CA . TYR A 1 172 ? 3.298 3.325 7.046 1.00 94.56 172 TYR A CA 1
ATOM 1334 C C . TYR A 1 172 ? 4.026 2.294 6.179 1.00 94.56 172 TYR A C 1
ATOM 1336 O O . TYR A 1 172 ? 5.020 2.633 5.540 1.00 94.56 172 TYR A O 1
ATOM 1344 N N . HIS A 1 173 ? 3.518 1.056 6.123 1.00 94.75 173 HIS A N 1
ATOM 1345 C CA . HIS A 1 173 ? 4.079 0.000 5.279 1.00 94.75 173 HIS A CA 1
ATOM 1346 C C . HIS A 1 173 ? 4.077 0.403 3.803 1.00 94.75 173 HIS A C 1
ATOM 1348 O O . HIS A 1 173 ? 5.107 0.335 3.133 1.00 94.75 173 HIS A O 1
ATOM 1354 N N . GLU A 1 174 ? 2.936 0.882 3.309 1.00 94.12 174 GLU A N 1
ATOM 1355 C CA . GLU A 1 174 ? 2.793 1.295 1.918 1.00 94.12 174 GLU A CA 1
ATOM 1356 C C . GLU A 1 174 ? 3.604 2.542 1.587 1.00 94.12 174 GLU A C 1
ATOM 1358 O O . GLU A 1 174 ? 4.112 2.655 0.479 1.00 94.12 174 GLU A O 1
ATOM 1363 N N . LEU A 1 175 ? 3.823 3.449 2.535 1.00 93.81 175 LEU A N 1
ATOM 1364 C CA . LEU A 1 175 ? 4.684 4.616 2.334 1.00 93.81 175 LEU A CA 1
ATOM 1365 C C . LEU A 1 175 ? 6.188 4.316 2.471 1.00 93.81 175 LEU A C 1
ATOM 1367 O O . LEU A 1 175 ? 6.996 5.238 2.390 1.00 93.81 175 LEU A O 1
ATOM 1371 N N . GLY A 1 176 ? 6.580 3.053 2.674 1.00 93.44 176 GLY A N 1
ATOM 1372 C CA . GLY A 1 176 ? 7.982 2.652 2.845 1.00 93.44 176 GLY A CA 1
ATOM 1373 C C . GLY A 1 176 ? 8.561 2.955 4.236 1.00 93.44 176 GLY A C 1
ATOM 1374 O O . GLY A 1 176 ? 9.736 2.696 4.491 1.00 93.44 176 GLY A O 1
ATOM 1375 N N . LEU A 1 177 ? 7.746 3.447 5.177 1.00 94.44 177 LEU A N 1
ATOM 1376 C CA . LEU A 1 177 ? 8.133 3.798 6.549 1.00 94.44 177 LEU A CA 1
ATOM 1377 C C . LEU A 1 177 ? 8.206 2.542 7.438 1.00 94.44 177 LEU A C 1
ATOM 1379 O O . LEU A 1 177 ? 7.425 2.357 8.375 1.00 94.44 177 LEU A O 1
ATOM 1383 N N . SER A 1 178 ? 9.156 1.662 7.123 1.00 92.81 178 SER A N 1
ATOM 1384 C CA . SER A 1 178 ? 9.257 0.311 7.694 1.00 92.81 178 SER A CA 1
ATOM 1385 C C . SER A 1 178 ? 9.452 0.286 9.212 1.00 92.81 178 SER A C 1
ATOM 1387 O O . SER A 1 178 ? 8.879 -0.574 9.880 1.00 92.81 178 SER A O 1
ATOM 1389 N N . ASP A 1 179 ? 10.217 1.223 9.773 1.00 94.06 179 ASP A N 1
ATOM 1390 C CA . ASP A 1 179 ? 10.465 1.266 11.219 1.00 94.06 179 ASP A CA 1
ATOM 1391 C C . ASP A 1 179 ? 9.198 1.641 11.995 1.00 94.06 179 ASP A C 1
ATOM 1393 O O . ASP A 1 179 ? 8.818 0.939 12.933 1.00 94.06 179 ASP A O 1
ATOM 1397 N N . LYS A 1 180 ? 8.468 2.668 11.534 1.00 93.12 180 LYS A N 1
ATOM 1398 C CA . LYS A 1 180 ? 7.165 3.043 12.107 1.00 93.12 180 LYS A CA 1
ATOM 1399 C C . LYS A 1 180 ? 6.130 1.927 11.958 1.00 93.12 180 LYS A C 1
ATOM 1401 O O . LYS A 1 180 ? 5.364 1.671 12.883 1.00 93.12 180 LYS A O 1
ATOM 1406 N N . PHE A 1 181 ? 6.119 1.232 10.818 1.00 94.44 181 PHE A N 1
ATOM 1407 C CA . PHE A 1 181 ? 5.259 0.062 10.629 1.00 94.44 181 PHE A CA 1
ATOM 1408 C C . PHE A 1 181 ? 5.537 -1.021 11.682 1.00 94.44 181 PHE A C 1
ATOM 1410 O O . PHE A 1 181 ? 4.606 -1.525 12.309 1.00 94.44 181 PHE A O 1
ATOM 1417 N N . ARG A 1 182 ? 6.814 -1.350 11.924 1.00 93.50 182 ARG A N 1
ATOM 1418 C CA . ARG A 1 182 ? 7.208 -2.337 12.942 1.00 93.50 182 ARG A CA 1
ATOM 1419 C C . ARG A 1 182 ? 6.817 -1.902 14.350 1.00 93.50 182 ARG A C 1
ATOM 1421 O O . ARG A 1 182 ? 6.333 -2.737 15.107 1.00 93.50 182 ARG A O 1
ATOM 1428 N N . GLU A 1 183 ? 6.985 -0.624 14.681 1.00 92.69 183 GLU A N 1
ATOM 1429 C CA . GLU A 1 183 ? 6.545 -0.063 15.962 1.00 92.69 183 GLU A CA 1
ATOM 1430 C C . GLU A 1 183 ? 5.035 -0.261 16.167 1.00 92.69 183 GLU A C 1
ATOM 1432 O O . GLU A 1 183 ? 4.611 -0.761 17.209 1.00 92.69 183 GLU A O 1
ATOM 1437 N N . LYS A 1 184 ? 4.218 0.061 15.155 1.00 90.56 184 LYS A N 1
ATOM 1438 C CA . LYS A 1 184 ? 2.757 -0.097 15.211 1.00 90.56 184 LYS A CA 1
ATOM 1439 C C . LYS A 1 184 ? 2.323 -1.554 15.358 1.00 90.56 184 LYS A C 1
ATOM 1441 O O . LYS A 1 184 ? 1.504 -1.868 16.217 1.00 90.56 184 LYS A O 1
ATOM 1446 N N . ILE A 1 185 ? 2.927 -2.465 14.595 1.00 90.62 185 ILE A N 1
ATOM 1447 C CA . ILE A 1 185 ? 2.655 -3.904 14.723 1.00 90.62 185 ILE A CA 1
ATOM 1448 C C . ILE A 1 185 ? 3.074 -4.444 16.097 1.00 90.62 185 ILE A C 1
ATOM 1450 O O . ILE A 1 185 ? 2.385 -5.299 16.651 1.00 90.62 185 ILE A O 1
ATOM 1454 N N . ALA A 1 186 ? 4.184 -3.964 16.665 1.00 89.56 186 ALA A N 1
ATOM 1455 C CA . ALA A 1 186 ? 4.622 -4.382 17.994 1.00 89.56 186 ALA A CA 1
ATOM 1456 C C . ALA A 1 186 ? 3.609 -3.993 19.083 1.00 89.56 186 ALA A C 1
ATOM 1458 O O . ALA A 1 186 ? 3.327 -4.821 19.946 1.00 89.56 186 ALA A O 1
ATOM 1459 N N . LYS A 1 187 ? 3.017 -2.792 18.997 1.00 86.62 187 LYS A N 1
ATOM 1460 C CA . LYS A 1 187 ? 1.929 -2.354 19.891 1.00 86.62 187 LYS A CA 1
ATOM 1461 C C . LYS A 1 187 ? 0.686 -3.230 19.735 1.00 86.62 187 LYS A C 1
ATOM 1463 O O . LYS A 1 187 ? 0.168 -3.737 20.721 1.00 86.62 187 LYS A O 1
ATOM 1468 N N . LEU A 1 188 ? 0.269 -3.511 18.498 1.00 84.62 188 LEU A N 1
ATOM 1469 C CA . LEU A 1 188 ? -0.911 -4.344 18.237 1.00 84.62 188 LEU A CA 1
ATOM 1470 C C . LEU A 1 188 ? -0.813 -5.767 18.793 1.00 84.62 188 LEU A C 1
ATOM 1472 O O . LEU A 1 188 ? -1.811 -6.322 19.244 1.00 84.62 188 LEU A O 1
ATOM 1476 N N . ARG A 1 189 ? 0.383 -6.365 18.789 1.00 82.25 189 ARG A N 1
ATOM 1477 C CA . ARG A 1 189 ? 0.599 -7.711 19.348 1.00 82.25 189 ARG A CA 1
ATOM 1478 C C . ARG A 1 189 ? 0.311 -7.800 20.844 1.00 82.25 189 ARG A C 1
ATOM 1480 O O . ARG A 1 189 ? 0.016 -8.891 21.322 1.00 82.25 189 ARG A O 1
ATOM 1487 N N . GLN A 1 190 ? 0.418 -6.693 21.574 1.00 76.75 190 GLN A N 1
ATOM 1488 C CA . GLN A 1 190 ? 0.145 -6.666 23.011 1.00 76.75 190 GLN A CA 1
ATOM 1489 C C . GLN A 1 190 ? -1.359 -6.818 23.284 1.00 76.75 190 GLN A C 1
ATOM 1491 O O . GLN A 1 190 ? -1.738 -7.539 24.196 1.00 76.75 190 GLN A O 1
ATOM 1496 N N . ILE A 1 191 ? -2.208 -6.273 22.407 1.00 71.62 191 ILE A N 1
ATOM 1497 C CA . ILE A 1 191 ? -3.675 -6.315 22.528 1.00 71.62 191 ILE A CA 1
ATOM 1498 C C . ILE A 1 191 ? -4.210 -7.745 22.414 1.00 71.62 191 ILE A C 1
ATOM 1500 O O . ILE A 1 191 ? -5.086 -8.149 23.166 1.00 71.62 191 ILE A O 1
ATOM 1504 N N . SER A 1 192 ? -3.653 -8.547 21.502 1.00 59.69 192 SER A N 1
ATOM 1505 C CA . SER A 1 192 ? -4.072 -9.943 21.296 1.00 59.69 192 SER A CA 1
ATOM 1506 C C . SER A 1 192 ? -3.794 -10.882 22.480 1.00 59.69 192 SER A C 1
ATOM 1508 O O . SER A 1 192 ? -4.161 -12.049 22.411 1.00 59.69 192 SER A O 1
ATOM 1510 N N . VAL A 1 193 ? -3.107 -10.410 23.527 1.00 54.12 193 VAL A N 1
ATOM 1511 C CA . VAL A 1 193 ? -2.797 -11.183 24.743 1.00 54.12 193 VAL A CA 1
ATOM 1512 C C . VAL A 1 193 ? -3.727 -10.805 25.907 1.00 54.12 193 VAL A C 1
ATOM 1514 O O . VAL A 1 193 ? -3.815 -11.552 26.876 1.00 54.12 193 VAL A O 1
ATOM 1517 N N . GLU A 1 194 ? -4.425 -9.671 25.813 1.00 52.25 194 GLU A N 1
ATOM 1518 C CA . GLU A 1 194 ? -5.246 -9.099 26.891 1.00 52.25 194 GLU A CA 1
ATOM 1519 C C . GLU A 1 194 ? -6.754 -9.381 26.744 1.00 52.25 194 GLU A C 1
ATOM 1521 O O . GLU A 1 194 ? -7.504 -9.116 27.683 1.00 52.25 194 GLU A O 1
ATOM 1526 N N . VAL A 1 195 ? -7.189 -9.935 25.602 1.00 49.00 195 VAL A N 1
ATOM 1527 C CA . VAL A 1 195 ? -8.588 -10.301 25.288 1.00 49.00 195 VAL A CA 1
ATOM 1528 C C . VAL A 1 195 ? -8.746 -11.816 25.242 1.00 49.00 195 VAL A C 1
ATOM 1530 O O . VAL A 1 195 ? -9.454 -12.364 26.115 1.00 49.00 195 VAL A O 1
#

Sequence (195 aa):
MINPKLISRIITNTDLKTKLRLAKVIPRLGKADEVTKCMLCPNMCLHVCPTFDAERRLTVSPSVKSRLAYLGETDEAIYHCLPCDACRNACPMGISVNENLRAFRGGETALKAIERFERSVKIQIEERNGRVLYFPGCRTFESDLFDTTVEVLEKLGVDFALANVDCCGMPYHELGLSDKFREKIAKLRQISVEV

Nearest PDB structures (foldseek):
  8bqs-assembly1_CB  TM=4.815E-01  e=2.037E-01  Tetrahymena thermophila SB210
  6xiu-assembly1_B-2  TM=1.536E-01  e=6.475E+00  Escherichia coli

Organism: Archaeoglobus fulgidus (NCBI:txid2234)

Solvent-accessible surface area (backbone atoms only — not comparable to full-atom values): 11336 Å² total; per-residue (Å²): 133,80,58,69,70,59,54,52,58,60,50,71,80,47,56,72,72,52,42,60,51,42,67,69,43,59,85,51,63,89,69,66,55,69,41,58,52,37,36,72,41,91,42,86,31,45,92,57,33,65,54,24,68,75,68,72,42,67,63,51,26,64,18,44,31,26,38,33,44,72,72,66,48,78,50,72,46,62,71,58,60,80,74,74,51,47,38,17,78,57,29,95,82,59,50,42,58,51,69,54,44,21,80,57,39,40,70,70,67,32,52,53,53,48,54,54,47,61,70,64,53,68,90,82,80,78,76,41,79,38,86,38,80,62,80,83,57,73,67,29,59,74,64,64,44,48,63,56,48,51,54,51,39,54,77,69,68,55,58,47,14,36,64,88,84,69,68,84,25,58,72,34,44,65,33,32,37,53,68,63,19,50,53,32,46,57,56,53,59,56,49,78,74,77,104

pLDDT: mean 86.94, std 10.0, range [49.0, 97.56]

Secondary structure (DSSP, 8-state):
---HHHHHHHHHTS-HHHHHHHHHHTTTTT---HHHHHHTS--TTGGG-HHHHHH--GGGSHHHHHHHHHHT---GGGGG--S--HHHHH-TT---HHHHHHTT--HHHHHHHHHHHHHH-------B--SEE----HHHHHTTHHHHHHHHHHHTT--EEB-S----SHHHHHTT-HHHHHHHHHHHHHHTTT-

Radius of gyration: 23.85 Å; Cα contacts (8 Å, |Δi|>4): 222; chains: 1; bounding box: 66×42×60 Å

Mean predicted aligned error: 8.73 Å

Foldseek 3Di:
DDDPVVVVVVLVPDDPVVNVVCVVCVVCVPVDDLLVVLLPDPLQLQVQQVLCVVPVDCCLGLNNLSVCLVVLNPDCSLVSHPQPQSSLVRDPVSRGSQVSSLQSFDDPVLVVVVVVLVVQQDDDDDWDAFDAEDADASVCRNVVVVVVVVVVCVVVVHGYTHPPRDHCLVSCSSRSVVVSNVVRVVSVVVVVVVD

InterPro domains:
  IPR009051 Alpha-helical ferredoxin [G3DSA:1.10.1060.10] (3-114)
  IPR017896 4Fe-4S ferredoxin-type, iron-sulphur binding domain [PF13183] (34-95)